Protein AF-A0AA87ZIL6-F1 (afdb_monomer)

Sequence (232 aa):
MHLTSKEPLLTQILLGRESNMEAIWKWLNDPSVSRIGVYGVKGVGKTAILTHIQNALAKNSSFENVYWVSVIEQSDVQKLQDAIARQVGLNLSDEEDKIIRASKLHNALTKRGNFVIILDGVGRLFIDEVGIPNERKGCKLVLSTLLLRQCQRMNCQEIHEIKPLSHKQALELFKQKLSNRNTLGLETERIAEQIVEECEGLPLWILNVADRLRGVDDINEWRNALTEVTRV

Solvent-accessible surface area (backbone atoms only — not comparable to full-atom values): 13190 Å² total; per-residue (Å²): 134,80,66,75,48,66,69,69,66,92,70,68,91,65,79,90,42,61,69,61,50,50,55,54,52,53,46,72,71,34,82,90,49,32,31,38,20,38,24,30,62,87,49,39,44,65,67,52,55,52,42,52,50,51,39,48,45,48,73,74,48,94,46,80,37,56,41,83,39,80,43,57,87,90,58,51,60,63,58,50,37,51,53,50,26,56,58,72,74,46,88,58,91,90,57,84,52,55,68,61,50,11,52,54,42,28,58,54,55,68,71,51,68,28,27,37,40,37,37,39,50,46,61,100,68,69,61,80,66,33,21,68,81,71,88,45,81,59,40,36,40,38,37,30,26,66,43,65,68,48,31,56,76,63,62,32,77,42,76,47,77,48,62,56,43,54,69,70,50,32,46,50,50,29,56,60,61,40,68,85,73,80,75,74,54,74,68,56,47,54,50,50,53,51,41,40,58,64,32,65,21,23,53,51,55,36,50,53,54,23,58,69,50,43,88,63,82,58,65,64,59,52,54,49,52,38,58,56,55,75,73,112

InterPro domains:
  IPR002182 NB-ARC [PF00931] (18-181)
  IPR027417 P-loop containing nucleoside triphosphate hydrolase [G3DSA:3.40.50.300] (2-164)
  IPR027417 P-loop containing nucleoside triphosphate hydrolase [SSF52540] (8-228)
  IPR042197 Apoptotic protease-activating factors, helical domain [G3DSA:1.10.8.430] (165-232)
  IPR050905 Plant disease resistance NBS-LRR [PTHR33463] (17-226)

Structure (mmCIF, N/CA/C/O backbone):
data_AF-A0AA87ZIL6-F1
#
_entry.id   AF-A0AA87ZIL6-F1
#
loop_
_atom_site.group_PDB
_atom_site.id
_atom_site.type_symbol
_atom_site.label_atom_id
_atom_site.label_alt_id
_atom_site.label_comp_id
_atom_site.label_asym_id
_atom_site.label_entity_id
_atom_site.label_seq_id
_atom_site.pdbx_PDB_ins_code
_atom_site.Cartn_x
_atom_site.Cartn_y
_atom_site.Cartn_z
_atom_site.occupancy
_atom_site.B_iso_or_equiv
_atom_site.auth_seq_id
_atom_site.auth_comp_id
_atom_site.auth_asym_id
_atom_site.auth_atom_id
_atom_site.pdb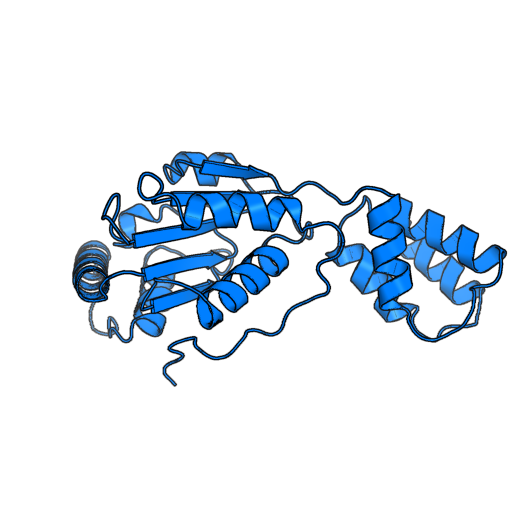x_PDB_model_num
ATOM 1 N N . MET A 1 1 ? -19.595 -14.913 1.334 1.00 29.02 1 MET A N 1
ATOM 2 C CA . MET A 1 1 ? -18.265 -15.554 1.393 1.00 29.02 1 MET A CA 1
ATOM 3 C C . MET A 1 1 ? -17.443 -14.758 2.396 1.00 29.02 1 MET A C 1
ATOM 5 O O . MET A 1 1 ? -17.136 -13.605 2.125 1.00 29.02 1 MET A O 1
ATOM 9 N N . HIS A 1 2 ? -17.255 -15.285 3.606 1.00 33.25 2 HIS A N 1
ATOM 10 C CA . HIS A 1 2 ? -16.541 -14.592 4.680 1.00 33.25 2 HIS A CA 1
ATOM 11 C C . HIS A 1 2 ? -15.039 -14.808 4.497 1.00 33.25 2 HIS A C 1
ATOM 13 O O . HIS A 1 2 ? -14.548 -15.907 4.728 1.00 33.25 2 HIS A O 1
ATOM 19 N N . LEU A 1 3 ? -14.316 -13.776 4.067 1.00 36.09 3 LEU A N 1
ATOM 20 C CA . LEU A 1 3 ? -12.856 -13.779 4.075 1.00 36.09 3 LEU A CA 1
ATOM 21 C C . LEU A 1 3 ? -12.383 -13.365 5.472 1.00 36.09 3 LEU A C 1
ATOM 23 O O . LEU A 1 3 ? -11.977 -12.233 5.698 1.00 36.09 3 LEU A O 1
ATOM 27 N N . THR A 1 4 ? -12.424 -14.279 6.439 1.00 44.19 4 THR A N 1
ATOM 28 C CA . THR A 1 4 ? -11.487 -14.180 7.566 1.00 44.19 4 THR A CA 1
ATOM 29 C C . THR A 1 4 ? -10.100 -14.473 6.992 1.00 44.19 4 THR A C 1
ATOM 31 O O . THR A 1 4 ? -9.811 -15.617 6.641 1.00 44.19 4 THR A O 1
ATOM 34 N N . SER A 1 5 ? -9.289 -13.430 6.781 1.00 51.41 5 SER A N 1
ATOM 35 C CA . SER A 1 5 ? -8.127 -13.441 5.879 1.00 51.41 5 SER A CA 1
ATOM 36 C C . SER A 1 5 ? -6.909 -14.195 6.434 1.00 51.41 5 SER A C 1
ATOM 38 O O . SER A 1 5 ? -5.885 -13.600 6.774 1.00 51.41 5 SER A O 1
ATOM 40 N N . LYS A 1 6 ? -7.000 -15.521 6.521 1.00 53.66 6 LYS A N 1
ATOM 41 C CA . LYS A 1 6 ? -5.804 -16.371 6.634 1.00 53.66 6 LYS A CA 1
ATOM 42 C C . LYS A 1 6 ? -5.209 -16.735 5.274 1.00 53.66 6 LYS A C 1
ATOM 44 O O . LYS A 1 6 ? -4.078 -17.207 5.220 1.00 53.66 6 LYS A O 1
ATOM 49 N N . GLU A 1 7 ? -5.941 -16.510 4.187 1.00 64.06 7 GLU A N 1
ATOM 50 C CA . GLU A 1 7 ? -5.412 -16.716 2.842 1.00 64.06 7 GLU A CA 1
ATOM 51 C C . GLU A 1 7 ? -4.535 -15.529 2.421 1.00 64.06 7 GLU A C 1
ATOM 53 O O . GLU A 1 7 ? -4.945 -14.375 2.585 1.00 64.06 7 GLU A O 1
ATOM 58 N N . PRO A 1 8 ? -3.321 -15.788 1.903 1.00 71.50 8 PRO A N 1
ATOM 59 C CA . PRO A 1 8 ? -2.429 -14.732 1.461 1.00 71.50 8 PRO A CA 1
ATOM 60 C C . PRO A 1 8 ? -3.009 -14.030 0.231 1.00 71.50 8 PRO A C 1
ATOM 62 O O . PRO A 1 8 ? -3.453 -14.665 -0.724 1.00 71.50 8 PRO A O 1
ATOM 65 N N . LEU A 1 9 ? -2.948 -12.704 0.234 1.00 80.38 9 LEU A N 1
ATOM 66 C CA . LEU A 1 9 ? -3.258 -11.886 -0.927 1.00 80.38 9 LEU A CA 1
ATOM 67 C C . LEU A 1 9 ? -2.176 -12.059 -2.000 1.00 80.38 9 LEU A C 1
ATOM 69 O O . LEU A 1 9 ? -0.994 -12.227 -1.683 1.00 80.38 9 LEU A O 1
ATOM 73 N N . LEU A 1 10 ? -2.570 -11.964 -3.272 1.00 80.69 10 LEU A N 1
ATOM 74 C CA . LEU A 1 10 ? -1.622 -11.908 -4.384 1.00 80.69 10 LEU A CA 1
ATOM 75 C C . LEU A 1 10 ? -0.737 -10.670 -4.241 1.00 80.69 10 LEU A C 1
ATOM 77 O O . LEU A 1 10 ? -1.234 -9.549 -4.139 1.00 80.69 10 LEU A O 1
ATOM 81 N N . THR A 1 11 ? 0.577 -10.870 -4.254 1.00 78.44 11 THR A N 1
ATOM 82 C CA . THR A 1 11 ? 1.553 -9.795 -4.091 1.00 78.44 11 THR A CA 1
ATOM 83 C C . THR A 1 11 ? 2.321 -9.514 -5.373 1.00 78.44 11 THR A C 1
ATOM 85 O O . THR A 1 11 ? 2.584 -10.395 -6.188 1.00 78.44 11 THR A O 1
ATOM 88 N N . GLN A 1 12 ? 2.707 -8.250 -5.536 1.00 77.69 12 GLN A N 1
ATOM 89 C CA . GLN A 1 12 ? 3.672 -7.826 -6.547 1.00 77.69 12 GLN A CA 1
ATOM 90 C C . GLN A 1 12 ? 5.106 -7.942 -6.007 1.00 77.69 12 GLN A C 1
ATOM 92 O O . GLN A 1 12 ? 5.317 -8.072 -4.797 1.00 77.69 12 GLN A O 1
ATOM 97 N N . ILE A 1 13 ? 6.088 -7.865 -6.910 1.00 79.75 13 ILE A N 1
ATOM 98 C CA . ILE A 1 13 ? 7.516 -7.776 -6.571 1.00 79.75 13 ILE A CA 1
ATOM 99 C C . ILE A 1 13 ? 7.741 -6.585 -5.628 1.00 79.75 13 ILE A C 1
ATOM 101 O O . ILE A 1 13 ? 7.208 -5.500 -5.860 1.00 79.75 13 ILE A O 1
ATOM 105 N N . LEU A 1 14 ? 8.533 -6.790 -4.572 1.00 81.38 14 LEU A N 1
ATOM 106 C CA . LEU A 1 14 ? 8.739 -5.814 -3.498 1.00 81.38 14 LEU A CA 1
ATOM 107 C C . LEU A 1 14 ? 10.199 -5.365 -3.356 1.00 81.38 14 LEU A C 1
ATOM 109 O O . LEU A 1 14 ? 10.718 -5.198 -2.258 1.00 81.38 14 LEU A O 1
ATOM 113 N N . LEU A 1 15 ? 10.877 -5.179 -4.481 1.00 86.31 15 LEU A N 1
ATOM 114 C CA . LEU A 1 15 ? 12.288 -4.828 -4.477 1.00 86.31 15 LEU A CA 1
ATOM 115 C C . LEU A 1 15 ? 12.520 -3.435 -3.875 1.00 86.31 15 LEU A C 1
ATOM 117 O O . LEU A 1 15 ? 11.875 -2.458 -4.272 1.00 86.31 15 LEU A O 1
ATOM 121 N N . GLY A 1 16 ? 13.453 -3.341 -2.925 1.00 86.81 16 GLY A N 1
ATOM 122 C CA . GLY A 1 16 ? 13.902 -2.070 -2.362 1.00 86.81 16 GLY A CA 1
ATOM 123 C C . GLY A 1 16 ? 12.897 -1.410 -1.418 1.00 86.81 16 GLY A C 1
ATOM 124 O O . GLY A 1 16 ? 12.960 -0.194 -1.208 1.00 86.81 16 GLY A O 1
ATOM 125 N N . ARG A 1 17 ? 11.934 -2.170 -0.877 1.00 93.06 17 ARG A N 1
ATOM 126 C CA . ARG A 1 17 ? 10.925 -1.663 0.072 1.00 93.06 17 ARG A CA 1
ATOM 127 C C . ARG A 1 17 ? 11.028 -2.266 1.471 1.00 93.06 17 ARG A C 1
ATOM 129 O O . ARG A 1 17 ? 10.167 -1.976 2.299 1.00 93.06 17 ARG A O 1
ATOM 136 N N . GLU A 1 18 ? 12.076 -3.027 1.751 1.00 91.75 18 GLU A N 1
ATOM 137 C CA . GLU A 1 18 ? 12.314 -3.733 3.011 1.00 91.75 18 GLU A CA 1
ATOM 138 C C . GLU A 1 18 ? 12.281 -2.766 4.201 1.00 91.75 18 GLU A C 1
ATOM 140 O O . GLU A 1 18 ? 11.513 -2.966 5.137 1.00 91.75 18 GLU A O 1
ATOM 145 N N . SER A 1 19 ? 12.975 -1.629 4.103 1.00 94.69 19 SER A N 1
ATOM 146 C CA . SER A 1 19 ? 12.981 -0.606 5.159 1.00 94.69 19 SER A CA 1
ATOM 147 C C . SER A 1 19 ? 11.601 0.010 5.429 1.00 94.69 19 SER A C 1
ATOM 149 O O . SER A 1 19 ? 11.283 0.360 6.564 1.00 94.69 19 SER A O 1
ATOM 151 N N . ASN A 1 20 ? 10.745 0.120 4.404 1.00 97.00 20 ASN A N 1
ATOM 152 C CA . ASN A 1 20 ? 9.371 0.604 4.576 1.00 97.00 20 ASN A CA 1
ATOM 153 C C . ASN A 1 20 ? 8.527 -0.422 5.334 1.00 97.00 20 ASN A C 1
ATOM 155 O O . ASN A 1 20 ? 7.740 -0.055 6.206 1.00 97.00 20 ASN A O 1
ATOM 159 N N . MET A 1 21 ? 8.695 -1.706 5.005 1.00 95.31 21 MET A N 1
ATOM 160 C CA . MET A 1 21 ? 8.045 -2.786 5.737 1.00 95.31 21 MET A CA 1
ATOM 161 C C . MET A 1 21 ? 8.501 -2.826 7.190 1.00 95.31 21 MET A C 1
ATOM 163 O O . MET A 1 21 ? 7.656 -2.895 8.074 1.00 95.31 21 MET A O 1
ATOM 167 N N . GLU A 1 22 ? 9.806 -2.745 7.441 1.00 95.38 22 GLU A N 1
ATOM 168 C CA . GLU A 1 22 ? 10.380 -2.752 8.788 1.00 95.38 22 GLU A CA 1
ATOM 169 C C . GLU A 1 22 ? 9.847 -1.601 9.646 1.00 95.38 22 GLU A C 1
ATOM 171 O O . GLU A 1 22 ? 9.454 -1.827 10.791 1.00 95.38 22 GLU A O 1
ATOM 176 N N . ALA A 1 23 ? 9.761 -0.387 9.090 1.00 97.06 23 ALA A N 1
ATOM 177 C CA . ALA A 1 23 ? 9.213 0.773 9.790 1.00 97.06 23 ALA A CA 1
ATOM 178 C C . ALA A 1 23 ? 7.756 0.542 10.225 1.00 97.06 23 ALA A C 1
ATOM 180 O O . ALA A 1 23 ? 7.423 0.687 11.402 1.00 97.06 23 ALA A O 1
ATOM 181 N N . ILE A 1 24 ? 6.896 0.104 9.300 1.00 97.56 24 ILE A N 1
ATOM 182 C CA . ILE A 1 24 ? 5.483 -0.156 9.608 1.00 97.56 24 ILE A CA 1
ATOM 183 C C . ILE A 1 24 ? 5.347 -1.346 10.570 1.00 97.56 24 ILE A C 1
ATOM 185 O O . ILE A 1 24 ? 4.539 -1.308 11.500 1.00 97.56 24 ILE A O 1
ATOM 189 N N . TRP A 1 25 ? 6.157 -2.392 10.390 1.00 95.81 25 TRP A N 1
ATOM 190 C CA . TRP A 1 25 ? 6.156 -3.578 11.244 1.00 95.81 25 TRP A CA 1
ATOM 191 C C . TRP A 1 25 ? 6.566 -3.257 12.681 1.00 95.81 25 TRP A C 1
ATOM 193 O O . TRP A 1 25 ? 5.963 -3.766 13.628 1.00 95.81 25 TRP A O 1
ATOM 203 N N . LYS A 1 26 ? 7.549 -2.371 12.866 1.00 96.06 26 LYS A N 1
ATOM 204 C CA . LYS A 1 26 ? 7.947 -1.876 14.186 1.00 96.06 26 LYS A CA 1
ATOM 205 C C . LYS A 1 26 ? 6.750 -1.269 14.921 1.00 96.06 26 LYS A C 1
ATOM 207 O O . LYS A 1 26 ? 6.467 -1.663 16.048 1.00 96.06 26 LYS A O 1
ATOM 212 N N . TRP A 1 27 ? 6.005 -0.376 14.275 1.00 96.12 27 TRP A N 1
ATOM 213 C CA . TRP A 1 27 ? 4.840 0.268 14.889 1.00 96.12 27 TRP A CA 1
ATOM 214 C C . TRP A 1 27 ? 3.647 -0.667 15.077 1.00 96.12 27 TRP A C 1
ATOM 216 O O . TRP A 1 27 ? 2.887 -0.517 16.032 1.00 96.12 27 TRP A O 1
ATOM 226 N N . LEU A 1 28 ? 3.475 -1.670 14.215 1.00 94.44 28 LEU A N 1
ATOM 227 C CA . LEU A 1 28 ? 2.477 -2.719 14.431 1.00 94.44 28 LEU A CA 1
ATOM 228 C C . LEU A 1 28 ? 2.735 -3.488 15.734 1.00 94.44 28 LEU A C 1
ATOM 230 O O . LEU A 1 28 ? 1.777 -3.848 16.413 1.00 94.44 28 LEU A O 1
ATOM 234 N N . ASN A 1 29 ? 3.997 -3.658 16.130 1.00 92.50 29 ASN A N 1
ATOM 235 C CA . ASN A 1 29 ? 4.375 -4.331 17.376 1.00 92.50 29 ASN A CA 1
ATOM 236 C C . ASN A 1 29 ? 4.479 -3.398 18.595 1.00 92.50 29 ASN A C 1
ATOM 238 O O . ASN A 1 29 ? 4.565 -3.881 19.722 1.00 92.50 29 ASN A O 1
ATOM 242 N N . ASP A 1 30 ? 4.437 -2.079 18.403 1.00 92.94 30 ASP A N 1
ATOM 243 C CA . ASP A 1 30 ? 4.495 -1.107 19.497 1.00 92.94 30 ASP A CA 1
ATOM 244 C C . ASP A 1 30 ? 3.113 -0.935 20.160 1.00 92.94 30 ASP A C 1
ATOM 246 O O . ASP A 1 30 ? 2.182 -0.466 19.505 1.00 92.94 30 ASP A O 1
ATOM 250 N N . PRO A 1 31 ? 2.917 -1.2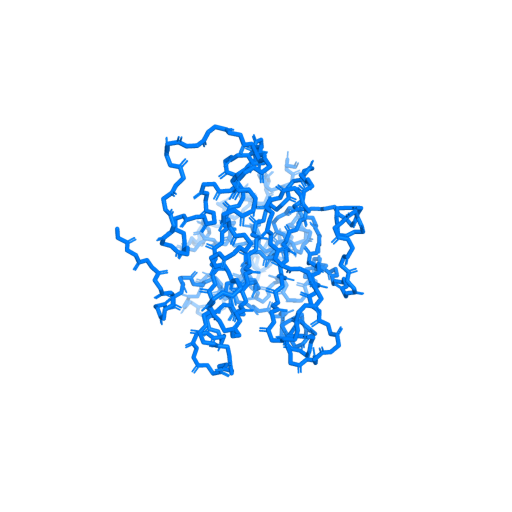77 21.445 1.00 90.81 31 PRO A N 1
ATOM 251 C CA . PRO A 1 31 ? 1.612 -1.173 22.099 1.00 90.81 31 PRO A CA 1
ATOM 252 C C . PRO A 1 31 ? 1.110 0.269 22.294 1.00 90.81 31 PRO A C 1
ATOM 254 O O . PRO A 1 31 ? -0.077 0.439 22.568 1.00 90.81 31 PRO A O 1
ATOM 257 N N . SER A 1 32 ? 1.974 1.283 22.173 1.00 92.19 32 SER A N 1
ATOM 258 C CA . SER A 1 32 ? 1.599 2.703 22.272 1.00 92.19 32 SER A CA 1
ATOM 259 C C . SER A 1 32 ? 1.021 3.265 20.968 1.00 92.19 32 SER A C 1
ATOM 261 O O . SER A 1 32 ? 0.295 4.262 20.982 1.00 92.19 32 SER A O 1
ATOM 263 N N . VAL A 1 33 ? 1.282 2.589 19.846 1.00 93.62 33 VAL A N 1
ATOM 264 C CA . VAL A 1 33 ? 0.772 2.972 18.530 1.00 93.62 33 VAL A CA 1
ATOM 265 C C . VAL A 1 33 ? -0.524 2.217 18.239 1.00 93.62 33 VAL A C 1
ATOM 267 O O . VAL A 1 33 ? -0.612 1.005 18.387 1.00 93.62 33 VAL A O 1
ATOM 270 N N . SER A 1 34 ? -1.542 2.915 17.773 1.00 93.56 34 SER A N 1
ATOM 271 C CA . SER A 1 3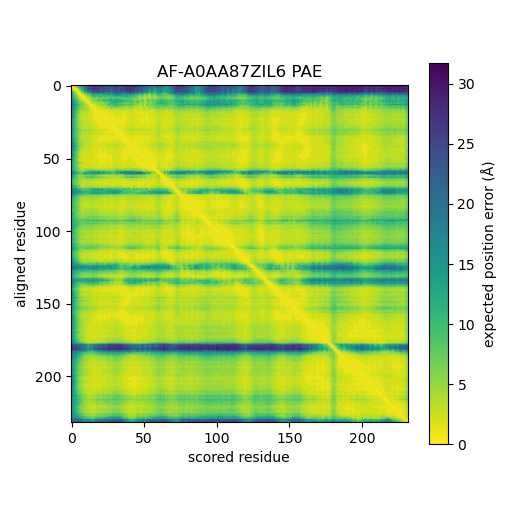4 ? -2.849 2.394 17.373 1.00 93.56 34 SER A CA 1
ATOM 272 C C . SER A 1 34 ? -3.210 2.803 15.947 1.00 93.56 34 SER A C 1
ATOM 274 O O . SER A 1 34 ? -3.902 2.050 15.266 1.00 93.56 34 SER A O 1
ATOM 276 N N . ARG A 1 35 ? -2.706 3.946 15.457 1.00 94.50 35 ARG A N 1
ATOM 277 C CA . ARG A 1 35 ? -2.995 4.462 14.113 1.00 94.50 35 ARG A CA 1
ATOM 278 C C . ARG A 1 35 ? -1.718 4.759 13.338 1.00 94.50 35 ARG A C 1
ATOM 280 O O . ARG A 1 35 ? -0.917 5.596 13.753 1.00 94.50 35 ARG A O 1
ATOM 287 N N . ILE A 1 36 ? -1.573 4.103 12.191 1.00 97.25 36 ILE A N 1
ATOM 288 C CA . ILE A 1 36 ? -0.430 4.226 11.286 1.00 97.25 36 ILE A CA 1
ATOM 289 C C . ILE A 1 36 ? -0.921 4.753 9.936 1.00 97.25 36 ILE A C 1
ATOM 291 O O . ILE A 1 36 ? -1.812 4.175 9.311 1.00 97.25 36 ILE A O 1
ATOM 295 N N . GLY A 1 37 ? -0.328 5.848 9.471 1.00 97.19 37 GLY A N 1
ATOM 296 C CA . GLY A 1 37 ? -0.576 6.424 8.154 1.00 97.19 37 GLY A CA 1
ATOM 297 C C . GLY A 1 37 ? 0.553 6.111 7.182 1.00 97.19 37 GLY A C 1
ATOM 298 O O . GLY A 1 37 ? 1.710 6.389 7.467 1.00 97.19 37 GLY A O 1
ATOM 299 N N . VAL A 1 38 ? 0.226 5.595 6.004 1.00 98.38 38 VAL A N 1
ATOM 300 C CA . VAL A 1 38 ? 1.172 5.385 4.905 1.00 98.38 38 VAL A CA 1
ATOM 301 C C . VAL A 1 38 ? 0.760 6.281 3.746 1.00 98.38 38 VAL A C 1
ATOM 303 O O . VAL A 1 38 ? -0.339 6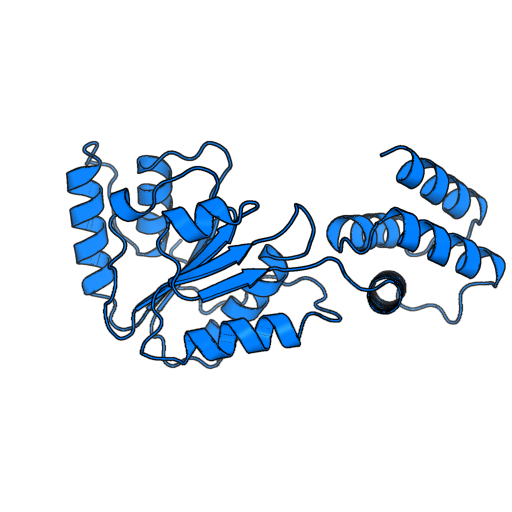.149 3.208 1.00 98.38 38 VAL A O 1
ATOM 306 N N . TYR A 1 39 ? 1.623 7.202 3.333 1.00 97.94 39 TYR A N 1
ATOM 307 C CA . TYR A 1 39 ? 1.290 8.145 2.265 1.00 97.94 39 TYR A CA 1
ATOM 308 C C . TYR A 1 39 ? 2.375 8.243 1.197 1.00 97.94 39 TYR A C 1
ATOM 310 O O . TYR A 1 39 ? 3.467 7.711 1.348 1.00 97.94 39 TYR A O 1
ATOM 318 N N . GLY A 1 40 ? 2.035 8.858 0.068 1.00 97.44 40 GLY A N 1
ATOM 319 C CA . GLY A 1 40 ? 2.936 9.048 -1.066 1.00 97.44 40 GLY A CA 1
ATOM 320 C C . GLY A 1 40 ? 2.161 9.149 -2.374 1.00 97.44 40 GLY A C 1
ATOM 321 O O . GLY A 1 40 ? 0.955 8.886 -2.414 1.00 97.44 40 GLY A O 1
ATOM 322 N N . VAL A 1 41 ? 2.844 9.481 -3.463 1.00 96.31 41 VAL A N 1
ATOM 323 C CA . VAL A 1 41 ? 2.213 9.694 -4.776 1.00 96.31 41 VAL A CA 1
ATOM 324 C C . VAL A 1 41 ? 1.551 8.426 -5.341 1.00 96.31 41 VAL A C 1
ATOM 326 O O . VAL A 1 41 ? 1.743 7.301 -4.855 1.00 96.31 41 VAL A O 1
ATOM 329 N N . LYS A 1 42 ? 0.693 8.593 -6.352 1.00 94.38 42 LYS A N 1
ATOM 330 C CA . LYS A 1 42 ? 0.036 7.468 -7.036 1.00 94.38 42 LYS A CA 1
ATOM 331 C C . LYS A 1 42 ? 1.099 6.572 -7.688 1.00 94.38 42 LYS A C 1
ATOM 333 O O . LYS A 1 42 ? 2.095 7.059 -8.198 1.00 94.38 42 LYS A O 1
ATOM 338 N N . GLY A 1 43 ? 0.906 5.254 -7.630 1.00 94.50 43 GLY A N 1
ATOM 339 C CA . GLY A 1 43 ? 1.821 4.290 -8.259 1.00 94.50 43 GLY A CA 1
ATOM 340 C C . GLY A 1 43 ? 3.124 4.001 -7.503 1.00 94.50 43 GLY A C 1
ATOM 341 O O . GLY A 1 43 ? 3.854 3.101 -7.902 1.00 94.50 43 GLY A O 1
ATOM 342 N N . VAL A 1 44 ? 3.392 4.675 -6.376 1.00 96.69 44 VAL A N 1
ATOM 343 C CA . VAL A 1 44 ? 4.650 4.518 -5.616 1.00 96.69 44 VAL A CA 1
ATOM 344 C C . VAL A 1 44 ? 4.793 3.170 -4.878 1.00 96.69 44 VAL A C 1
ATOM 346 O O . VAL A 1 44 ? 5.864 2.851 -4.375 1.00 96.69 44 VAL A O 1
ATOM 349 N N . GLY A 1 45 ? 3.730 2.359 -4.806 1.00 95.69 45 GLY A N 1
ATOM 350 C CA . GLY A 1 45 ? 3.778 1.007 -4.223 1.00 95.69 45 GLY A CA 1
ATOM 351 C C . GLY A 1 45 ? 3.182 0.841 -2.818 1.00 95.69 45 GLY A C 1
ATOM 352 O O . GLY A 1 45 ? 3.397 -0.193 -2.196 1.00 95.69 45 GLY A O 1
ATOM 353 N N . LYS A 1 46 ? 2.398 1.808 -2.313 1.00 96.69 46 LYS A N 1
ATOM 354 C CA . LYS A 1 46 ? 1.726 1.714 -0.995 1.00 96.69 46 LYS A CA 1
ATOM 355 C C . LYS A 1 46 ? 0.889 0.438 -0.831 1.00 96.69 46 LYS A C 1
ATOM 357 O O . LYS A 1 46 ? 1.113 -0.313 0.112 1.00 96.69 46 LYS A O 1
ATOM 362 N N . THR A 1 47 ? -0.026 0.174 -1.768 1.00 95.19 47 THR A N 1
ATOM 363 C CA . THR A 1 47 ? -0.879 -1.026 -1.760 1.00 95.19 47 THR A CA 1
ATOM 364 C C . THR A 1 47 ? -0.044 -2.303 -1.750 1.00 95.19 47 THR A C 1
ATOM 366 O O . THR A 1 47 ? -0.324 -3.202 -0.964 1.00 95.19 47 THR A O 1
ATOM 369 N N . ALA A 1 48 ? 1.026 -2.372 -2.553 1.00 95.38 48 ALA A N 1
ATOM 370 C CA . ALA A 1 48 ? 1.916 -3.532 -2.580 1.00 95.38 48 ALA A CA 1
ATOM 371 C C . ALA A 1 48 ? 2.578 -3.764 -1.212 1.00 95.38 48 ALA A C 1
ATOM 373 O O . ALA A 1 48 ? 2.494 -4.868 -0.681 1.00 95.38 48 ALA A O 1
ATOM 374 N N . ILE A 1 49 ? 3.150 -2.722 -0.597 1.00 96.75 49 ILE A N 1
ATOM 375 C CA . ILE A 1 49 ? 3.755 -2.806 0.744 1.00 96.75 49 ILE A CA 1
ATOM 376 C C . ILE A 1 49 ? 2.734 -3.301 1.773 1.00 96.75 49 ILE A C 1
ATOM 378 O O . ILE A 1 49 ? 3.011 -4.250 2.505 1.00 96.75 49 ILE A O 1
ATOM 382 N N . LEU A 1 50 ? 1.537 -2.708 1.810 1.00 96.38 50 LEU A N 1
ATOM 383 C CA . LEU A 1 50 ? 0.504 -3.120 2.762 1.00 96.38 50 LEU A CA 1
ATOM 384 C C . LEU A 1 50 ? 0.015 -4.550 2.515 1.00 96.38 50 LEU A C 1
ATOM 386 O O . LEU A 1 50 ? -0.271 -5.260 3.474 1.00 96.38 50 LEU A O 1
ATOM 390 N N . THR A 1 51 ? -0.031 -5.001 1.261 1.00 94.75 51 THR A N 1
ATOM 391 C CA . THR A 1 51 ? -0.386 -6.387 0.915 1.00 94.75 51 THR A CA 1
ATOM 392 C C . THR A 1 51 ? 0.641 -7.372 1.485 1.00 94.75 51 THR A C 1
ATOM 394 O O . THR A 1 51 ? 0.278 -8.402 2.050 1.00 94.75 51 THR A O 1
ATOM 397 N N . HIS A 1 52 ? 1.936 -7.049 1.402 1.00 94.50 52 HIS A N 1
ATOM 398 C CA . HIS A 1 52 ? 2.988 -7.868 2.019 1.00 94.50 52 HIS A CA 1
ATOM 399 C C . HIS A 1 52 ? 2.905 -7.867 3.546 1.00 94.50 52 HIS A C 1
ATOM 401 O O . HIS A 1 52 ? 3.065 -8.917 4.167 1.00 94.50 52 HIS A O 1
ATOM 407 N N . ILE A 1 53 ? 2.579 -6.725 4.153 1.00 94.56 53 ILE A N 1
ATOM 408 C CA . ILE A 1 53 ? 2.340 -6.625 5.598 1.00 94.56 53 ILE A CA 1
ATOM 409 C C . ILE A 1 53 ? 1.135 -7.470 6.018 1.00 94.56 53 ILE A C 1
ATOM 411 O O . ILE A 1 53 ? 1.253 -8.238 6.966 1.00 94.56 53 ILE A O 1
ATOM 415 N N . GLN A 1 54 ? 0.012 -7.400 5.298 1.00 92.94 54 GLN A N 1
ATOM 416 C CA . GLN A 1 54 ? -1.162 -8.249 5.525 1.00 92.94 54 GLN A CA 1
ATOM 417 C C . GLN A 1 54 ? -0.776 -9.732 5.512 1.00 92.94 54 GLN A C 1
ATOM 419 O O . GLN A 1 54 ? -1.129 -10.479 6.422 1.00 92.94 54 GLN A O 1
ATOM 424 N N . ASN A 1 55 ? -0.011 -10.155 4.503 1.00 91.62 55 ASN A N 1
ATOM 425 C CA . ASN A 1 55 ? 0.432 -11.540 4.365 1.00 91.62 55 ASN A CA 1
ATOM 426 C C . ASN A 1 55 ? 1.371 -11.970 5.497 1.00 91.62 55 ASN A C 1
ATOM 428 O O . ASN A 1 55 ? 1.298 -13.109 5.956 1.00 91.62 55 ASN A O 1
ATOM 432 N N . ALA A 1 56 ? 2.244 -11.075 5.960 1.00 91.00 56 ALA A N 1
ATOM 433 C CA . ALA A 1 56 ? 3.090 -11.326 7.119 1.00 91.00 56 ALA A CA 1
ATOM 434 C C . ALA A 1 56 ? 2.261 -11.415 8.414 1.00 91.00 56 ALA A C 1
ATOM 436 O O . ALA A 1 56 ? 2.484 -12.323 9.217 1.00 91.00 56 ALA A O 1
ATOM 437 N N . LEU A 1 57 ? 1.260 -10.543 8.586 1.00 91.12 57 LEU A N 1
ATOM 438 C CA . LEU A 1 57 ? 0.339 -10.565 9.724 1.00 91.12 57 LEU A CA 1
ATOM 439 C C . LEU A 1 57 ? -0.485 -11.859 9.766 1.00 91.12 57 LEU A C 1
ATOM 441 O O . LEU A 1 57 ? -0.626 -12.461 10.829 1.00 91.12 57 LEU A O 1
ATOM 445 N N . ALA A 1 58 ? -0.973 -12.320 8.613 1.00 85.31 58 ALA A N 1
ATOM 446 C CA . ALA A 1 58 ? -1.740 -13.559 8.492 1.00 85.31 58 ALA A CA 1
ATOM 447 C C . ALA A 1 58 ? -0.921 -14.812 8.855 1.00 85.31 58 ALA A C 1
ATOM 449 O O . ALA A 1 58 ? -1.493 -15.811 9.288 1.00 85.31 58 ALA A O 1
ATOM 450 N N . LYS A 1 59 ? 0.410 -14.764 8.689 1.00 82.88 59 LYS A N 1
ATOM 451 C CA . LYS A 1 59 ? 1.317 -15.880 9.000 1.00 82.88 59 LYS A CA 1
ATOM 452 C C . LYS A 1 59 ? 1.821 -15.867 10.443 1.00 82.88 59 LYS A C 1
ATOM 454 O O . LYS A 1 59 ? 1.846 -16.917 11.070 1.00 82.88 59 LYS A O 1
ATOM 459 N N . ASN A 1 60 ? 2.256 -14.709 10.942 1.00 69.69 60 ASN A N 1
ATOM 460 C CA . ASN A 1 60 ? 3.149 -14.624 12.104 1.00 69.69 60 ASN A CA 1
ATOM 461 C C . ASN A 1 60 ? 2.788 -13.488 13.074 1.00 69.69 60 ASN A C 1
ATOM 463 O O . ASN A 1 60 ? 3.686 -12.852 13.627 1.00 69.69 60 ASN A O 1
ATOM 467 N N . SER A 1 61 ? 1.503 -13.181 13.272 1.00 74.44 61 SER A N 1
ATOM 468 C CA . SER A 1 61 ? 1.118 -12.125 14.215 1.00 74.44 61 SER A CA 1
ATOM 469 C C . SER A 1 61 ? 0.419 -12.629 15.470 1.00 74.44 61 SER A C 1
ATOM 471 O O . SER A 1 61 ? -0.200 -13.689 15.495 1.00 74.44 61 SER A O 1
ATOM 473 N N . SER A 1 62 ? 0.517 -11.814 16.520 1.00 78.81 62 SER A N 1
ATOM 474 C CA . SER A 1 62 ? -0.264 -11.931 17.753 1.00 78.81 62 SER A CA 1
ATOM 475 C C . SER A 1 62 ? -1.697 -11.402 17.604 1.00 78.81 62 SER A C 1
ATOM 477 O O . SER A 1 6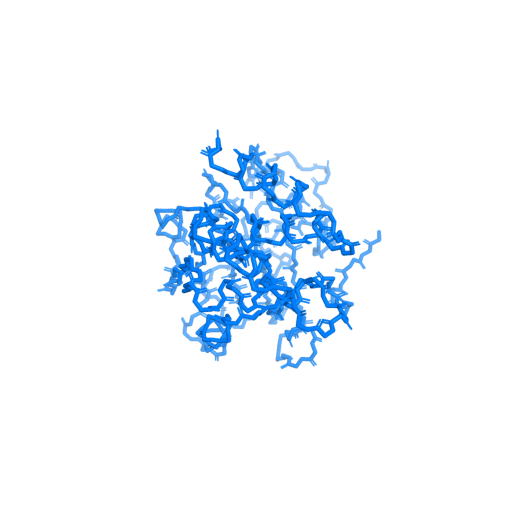2 ? -2.459 -11.424 18.572 1.00 78.81 62 SER A O 1
ATOM 479 N N . PHE A 1 63 ? -2.069 -10.902 16.420 1.00 84.62 63 PHE A N 1
ATOM 480 C CA . PHE A 1 63 ? -3.420 -10.437 16.140 1.00 84.62 63 PHE A CA 1
ATOM 481 C C . PHE A 1 63 ? -4.296 -11.622 15.744 1.00 84.62 63 PHE A C 1
ATOM 483 O O . PHE A 1 63 ? -3.960 -12.401 14.856 1.00 84.62 63 PHE A O 1
ATOM 490 N N . GLU A 1 64 ? -5.451 -11.740 16.393 1.00 84.94 64 GLU A N 1
ATOM 491 C CA . GLU A 1 64 ? -6.414 -12.808 16.114 1.00 84.94 64 GLU A CA 1
ATOM 492 C C . GLU A 1 64 ? -7.115 -12.581 14.775 1.00 84.94 64 GLU A C 1
ATOM 494 O O . GLU A 1 64 ? -7.491 -13.531 14.087 1.00 84.94 64 GLU A O 1
ATOM 499 N N . ASN A 1 65 ? -7.294 -11.308 14.412 1.00 88.19 65 ASN A N 1
ATOM 500 C CA . ASN A 1 65 ? -8.043 -10.896 13.239 1.00 88.19 65 ASN A CA 1
ATOM 501 C C . ASN A 1 65 ? -7.292 -9.820 12.454 1.00 88.19 65 ASN A C 1
ATOM 503 O O . ASN A 1 65 ? -6.798 -8.841 13.013 1.00 88.19 65 ASN A O 1
ATOM 507 N N . VAL A 1 66 ? -7.269 -9.970 11.135 1.00 91.19 66 VAL A N 1
ATOM 508 C CA . VAL A 1 66 ? -6.709 -8.985 10.213 1.00 91.19 66 VAL A CA 1
ATOM 509 C C . VAL A 1 66 ? -7.770 -8.718 9.150 1.00 91.19 66 VAL A C 1
ATOM 511 O O . VAL A 1 66 ? -8.302 -9.657 8.567 1.00 91.19 66 VAL A O 1
ATOM 514 N N . TYR A 1 67 ? -8.119 -7.457 8.922 1.00 91.94 67 TYR A N 1
ATOM 515 C CA . TYR A 1 67 ? -9.173 -7.062 7.990 1.00 91.94 67 TYR A CA 1
ATOM 516 C C . TYR A 1 67 ? -8.599 -6.140 6.924 1.00 91.94 67 TYR A C 1
ATOM 518 O O . TYR A 1 67 ? -8.026 -5.105 7.252 1.00 91.94 67 TYR A O 1
ATOM 526 N N . TRP A 1 68 ? -8.789 -6.489 5.654 1.00 93.81 68 TRP A N 1
ATOM 527 C CA . TRP A 1 68 ? -8.415 -5.640 4.527 1.00 93.81 68 TRP A CA 1
ATOM 528 C C . TRP A 1 68 ? -9.654 -4.995 3.912 1.00 93.81 68 TRP A C 1
ATOM 530 O O . TRP A 1 68 ? -10.612 -5.682 3.554 1.00 93.81 68 TRP A O 1
ATOM 540 N N . VAL A 1 69 ? -9.626 -3.675 3.746 1.00 93.25 69 VAL A N 1
ATOM 541 C CA . VAL A 1 69 ? -10.713 -2.901 3.145 1.00 93.25 69 VAL A CA 1
ATOM 542 C C . VAL A 1 69 ? -10.126 -1.960 2.100 1.00 93.25 69 VAL A C 1
ATOM 544 O O . VAL A 1 69 ? -9.417 -1.010 2.428 1.00 93.25 69 VAL A O 1
ATOM 547 N N . SER A 1 70 ? -10.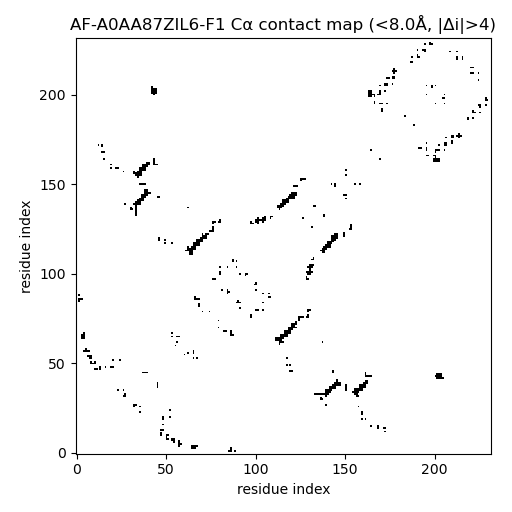458 -2.196 0.833 1.00 91.69 70 SER A N 1
ATOM 548 C CA . SER A 1 70 ? -10.157 -1.253 -0.243 1.00 91.69 70 SER A CA 1
ATOM 549 C C . SER A 1 70 ? -11.197 -0.134 -0.258 1.00 91.69 70 SER A C 1
ATOM 551 O O . SER A 1 70 ? -12.395 -0.387 -0.398 1.00 91.69 70 SER A O 1
ATOM 553 N N . VAL A 1 71 ? -10.738 1.105 -0.114 1.00 86.62 71 VAL A N 1
ATOM 554 C CA . VAL A 1 71 ? -11.567 2.308 -0.150 1.00 86.62 71 VAL A CA 1
ATOM 555 C C . VAL A 1 71 ? -11.627 2.806 -1.587 1.00 86.62 71 VAL A C 1
ATOM 557 O O . VAL A 1 71 ? -10.626 3.216 -2.170 1.00 86.62 71 VAL A O 1
ATOM 560 N N . ILE A 1 72 ? -12.819 2.750 -2.172 1.00 79.38 72 ILE A N 1
ATOM 561 C CA . ILE A 1 72 ? -13.045 3.197 -3.547 1.00 79.38 72 ILE A CA 1
ATOM 562 C C . ILE A 1 72 ? -13.093 4.728 -3.558 1.00 79.38 72 ILE A C 1
ATOM 564 O O . ILE A 1 72 ? -13.618 5.349 -2.627 1.00 79.38 72 ILE A O 1
ATOM 568 N N . GLU A 1 73 ? -12.567 5.344 -4.614 1.00 69.19 73 GLU A N 1
ATOM 569 C CA . GLU A 1 73 ? -12.696 6.784 -4.838 1.00 69.19 73 GLU A CA 1
ATOM 570 C C . GLU A 1 73 ? -14.181 7.199 -4.776 1.00 69.19 73 GLU A C 1
ATOM 572 O O . GLU A 1 73 ? -15.052 6.476 -5.253 1.00 69.19 73 GLU A O 1
ATOM 577 N N . GLN A 1 74 ? -14.486 8.333 -4.133 1.00 69.69 74 GLN A N 1
ATOM 578 C CA . GLN A 1 74 ? -15.862 8.799 -3.858 1.00 69.69 74 GLN A CA 1
ATOM 579 C C . GLN A 1 74 ? -16.691 7.928 -2.890 1.00 69.69 74 GLN A C 1
ATOM 581 O O . GLN A 1 74 ? -17.913 8.083 -2.809 1.00 69.69 74 GLN A O 1
ATOM 586 N N . SER A 1 75 ? -16.065 7.023 -2.131 1.00 77.06 75 SER A N 1
ATOM 587 C CA . SER A 1 75 ? -16.753 6.390 -1.000 1.00 77.06 75 SER A CA 1
ATOM 588 C C . SER A 1 75 ? -17.194 7.460 -0.004 1.00 77.06 75 SER A C 1
ATOM 590 O O . SER A 1 75 ? -16.439 8.382 0.286 1.00 77.06 75 SER A O 1
ATOM 592 N N . ASP A 1 76 ? -18.409 7.334 0.515 1.00 86.81 76 ASP A N 1
ATOM 593 C CA . ASP A 1 76 ? -18.863 8.072 1.689 1.00 86.81 76 ASP A CA 1
ATOM 594 C C . ASP A 1 76 ? -18.703 7.196 2.942 1.00 86.81 76 ASP A C 1
ATOM 596 O O . ASP A 1 76 ? -18.269 6.040 2.881 1.00 86.81 76 ASP A O 1
ATOM 600 N N . VAL A 1 77 ? -19.051 7.760 4.098 1.00 89.38 77 VAL A N 1
ATOM 601 C CA . VAL A 1 77 ? -18.985 7.055 5.383 1.00 89.38 77 VAL A CA 1
ATOM 602 C C . VAL A 1 77 ? -19.846 5.785 5.386 1.00 89.38 77 VAL A C 1
ATOM 604 O O . VAL A 1 77 ? -19.378 4.767 5.883 1.00 89.38 77 VAL A O 1
ATOM 607 N N . GLN A 1 78 ? -21.050 5.783 4.796 1.00 91.06 78 GLN A N 1
ATOM 608 C CA . GLN A 1 78 ? -21.923 4.596 4.795 1.00 91.06 78 GLN A CA 1
ATOM 609 C C . GLN A 1 78 ? -21.324 3.460 3.975 1.00 91.06 78 GLN A C 1
ATOM 611 O O . GLN A 1 78 ? -21.278 2.329 4.457 1.00 91.06 78 GLN A O 1
ATOM 616 N N . LYS A 1 79 ? -20.802 3.762 2.782 1.00 90.81 79 LYS A N 1
ATOM 617 C CA . LYS A 1 79 ? -20.134 2.774 1.924 1.00 90.81 79 LYS A CA 1
ATOM 618 C C . LYS A 1 79 ? -18.919 2.161 2.611 1.00 90.81 79 LYS A C 1
ATOM 620 O O . LYS A 1 79 ? -18.688 0.959 2.495 1.00 90.81 79 LYS A O 1
ATOM 625 N N . LEU A 1 80 ? -18.154 2.968 3.346 1.00 91.81 80 LEU A N 1
ATOM 626 C CA . LEU A 1 80 ? -17.026 2.467 4.128 1.00 91.81 80 LEU A CA 1
ATOM 627 C C . LEU A 1 80 ? -17.493 1.612 5.317 1.00 91.81 80 LEU A C 1
ATOM 629 O O . LEU A 1 80 ? -16.927 0.547 5.558 1.00 91.81 80 LEU A O 1
ATOM 633 N N . GLN A 1 81 ? -18.555 2.025 6.014 1.00 94.25 81 GLN A N 1
ATOM 634 C CA . GLN A 1 81 ? -19.187 1.220 7.061 1.00 94.25 81 GLN A CA 1
ATOM 635 C C . GLN A 1 81 ? -19.664 -0.133 6.514 1.00 94.25 81 GLN A C 1
ATOM 637 O O . GLN A 1 81 ? -19.384 -1.154 7.131 1.00 94.25 81 GLN A O 1
ATOM 642 N N . ASP A 1 82 ? -20.302 -0.168 5.339 1.00 93.38 82 ASP A N 1
ATOM 643 C CA . ASP A 1 82 ? -20.711 -1.412 4.673 1.00 93.38 82 ASP A CA 1
ATOM 644 C C . ASP A 1 82 ? -19.513 -2.295 4.328 1.00 93.38 82 ASP A C 1
ATOM 646 O O . ASP A 1 82 ? -19.537 -3.506 4.553 1.00 93.38 82 ASP A O 1
ATOM 650 N N . ALA A 1 83 ? -18.453 -1.699 3.780 1.00 92.50 83 ALA A N 1
ATOM 651 C CA . ALA A 1 83 ? -17.250 -2.430 3.409 1.00 92.50 83 ALA A CA 1
ATOM 652 C C . ALA A 1 83 ? -16.596 -3.085 4.635 1.00 92.50 83 ALA A C 1
ATOM 654 O O . ALA A 1 83 ? -16.253 -4.265 4.582 1.00 92.50 83 ALA A O 1
ATOM 655 N N . ILE A 1 84 ? -16.495 -2.364 5.756 1.00 93.19 84 ILE A N 1
ATOM 656 C CA . ILE A 1 84 ? -15.975 -2.911 7.016 1.00 93.19 84 ILE A CA 1
ATOM 657 C C . ILE A 1 84 ? -16.935 -3.956 7.586 1.00 93.19 84 ILE A C 1
ATOM 659 O O . ILE A 1 84 ? -16.487 -5.038 7.961 1.00 93.19 84 ILE A O 1
ATOM 663 N N . ALA A 1 85 ? -18.241 -3.676 7.615 1.00 94.62 85 ALA A N 1
ATOM 664 C CA . ALA A 1 85 ? -19.265 -4.581 8.132 1.00 94.62 85 ALA A CA 1
ATOM 665 C C . ALA A 1 85 ? -19.199 -5.952 7.448 1.00 94.62 85 ALA A C 1
ATOM 667 O O . ALA A 1 85 ? -19.187 -6.981 8.125 1.00 94.62 85 ALA A O 1
ATOM 668 N N . ARG A 1 86 ? -19.027 -5.974 6.119 1.00 93.25 86 ARG A N 1
ATOM 669 C CA . ARG A 1 86 ? -18.818 -7.209 5.345 1.00 93.25 86 ARG A CA 1
ATOM 670 C C . ARG A 1 86 ? -17.583 -7.989 5.800 1.00 93.25 86 ARG A C 1
ATOM 672 O O . ARG A 1 86 ? -17.674 -9.208 5.935 1.00 93.25 86 ARG A O 1
ATOM 679 N N . GLN A 1 87 ? -16.463 -7.311 6.063 1.00 90.94 87 GLN A N 1
ATOM 680 C CA . GLN A 1 87 ? -15.229 -7.962 6.529 1.00 90.94 87 GLN A CA 1
ATOM 681 C C . GLN A 1 87 ? -15.371 -8.536 7.941 1.00 90.94 87 GLN A C 1
ATOM 683 O O . GLN A 1 87 ? -14.874 -9.623 8.224 1.00 90.94 87 GLN A O 1
ATOM 688 N N . VAL A 1 88 ? -16.097 -7.845 8.822 1.00 90.56 88 VAL A N 1
ATOM 689 C CA . VAL A 1 88 ? -16.292 -8.281 10.214 1.00 90.56 88 VAL A CA 1
ATOM 690 C C . VAL A 1 88 ? -17.536 -9.151 10.410 1.00 90.56 88 VAL A C 1
ATOM 692 O O . VAL A 1 88 ? -17.850 -9.502 11.547 1.00 90.56 88 VAL A O 1
ATOM 695 N N . GLY A 1 89 ? -18.257 -9.503 9.340 1.00 91.88 89 GLY A N 1
ATOM 696 C CA . GLY A 1 89 ? -19.463 -10.337 9.395 1.00 91.88 89 GLY A CA 1
ATOM 697 C C . GLY A 1 89 ? -20.650 -9.688 10.117 1.00 91.88 89 GLY A C 1
ATOM 698 O O . GLY A 1 89 ? -21.429 -10.391 10.755 1.00 91.88 89 GLY A O 1
ATOM 699 N N . LEU A 1 90 ? -20.770 -8.361 10.053 1.00 94.81 90 LEU A N 1
ATOM 700 C CA . LEU A 1 90 ? -21.888 -7.591 10.595 1.00 94.81 90 LEU A CA 1
ATOM 701 C C . LEU A 1 90 ? -22.874 -7.248 9.471 1.00 94.81 90 LEU A C 1
ATOM 703 O O . LEU A 1 90 ? -22.459 -6.804 8.402 1.00 94.81 90 LEU A O 1
ATOM 707 N N . ASN A 1 91 ? -24.175 -7.415 9.720 1.00 93.94 91 ASN A N 1
ATOM 708 C CA . ASN A 1 91 ? -25.203 -6.893 8.825 1.00 93.94 91 ASN A CA 1
ATOM 709 C C . ASN A 1 91 ? -25.610 -5.477 9.258 1.00 93.94 91 ASN A C 1
ATOM 711 O O . ASN A 1 91 ? -25.894 -5.256 10.433 1.00 93.94 91 ASN A O 1
ATOM 715 N N . LEU A 1 92 ? -25.627 -4.542 8.308 1.00 94.88 92 LEU A N 1
ATOM 716 C CA . LEU A 1 92 ? -26.109 -3.169 8.489 1.00 94.88 92 LEU A CA 1
ATOM 717 C C . LEU A 1 92 ? -27.200 -2.801 7.465 1.00 94.88 92 LEU A C 1
ATOM 719 O O . LEU A 1 92 ? -27.510 -1.625 7.307 1.00 94.88 92 LEU A O 1
ATOM 723 N N . SER A 1 93 ? -27.739 -3.767 6.713 1.00 91.38 93 SER A N 1
ATOM 724 C CA . SER A 1 93 ? -28.659 -3.503 5.595 1.00 91.38 93 SER A CA 1
ATOM 725 C C . SER A 1 93 ? -29.990 -2.870 6.007 1.00 91.38 93 SER A C 1
ATOM 727 O O . SER A 1 93 ? -30.676 -2.306 5.167 1.00 91.38 93 SER A O 1
ATOM 729 N N . ASP A 1 94 ? -30.377 -3.027 7.269 1.00 92.62 94 ASP A N 1
ATOM 730 C CA . ASP A 1 94 ? -31.616 -2.532 7.873 1.00 92.62 94 ASP A CA 1
ATOM 731 C C . ASP A 1 94 ? -31.440 -1.186 8.594 1.00 92.62 94 ASP A C 1
ATOM 733 O O . ASP A 1 94 ? -32.384 -0.680 9.191 1.00 92.62 94 ASP A O 1
ATOM 737 N N . GLU A 1 95 ? -30.234 -0.614 8.563 1.00 95.62 95 GLU A N 1
ATOM 738 C CA . GLU A 1 95 ? -29.903 0.616 9.269 1.00 95.62 95 GLU A CA 1
ATOM 739 C C . GLU A 1 95 ? -29.350 1.666 8.312 1.00 95.62 95 GLU A C 1
ATOM 741 O O . GLU A 1 95 ? -28.261 1.501 7.756 1.00 95.62 95 GLU A O 1
ATOM 746 N N . GLU A 1 96 ? -30.054 2.784 8.184 1.00 93.12 96 GLU A N 1
ATOM 747 C CA . GLU A 1 96 ? -29.624 3.908 7.351 1.00 93.12 96 GLU A CA 1
ATOM 748 C C . GLU A 1 96 ? -28.857 4.968 8.158 1.00 93.12 96 GLU A C 1
ATOM 750 O O . GLU A 1 96 ? -28.008 5.673 7.602 1.00 93.12 96 GLU A O 1
ATOM 755 N N . ASP A 1 97 ? -29.075 5.068 9.474 1.00 94.94 97 ASP A N 1
ATOM 756 C CA . ASP A 1 97 ? -28.457 6.111 10.289 1.00 94.94 97 ASP A CA 1
ATOM 757 C C . ASP A 1 97 ? -26.954 5.858 10.504 1.00 94.94 97 ASP A C 1
ATOM 759 O O . ASP A 1 97 ? -26.526 4.866 11.100 1.00 94.94 97 ASP A O 1
ATOM 763 N N . LYS A 1 98 ? -26.117 6.792 10.038 1.00 93.31 98 LYS A N 1
ATOM 764 C CA . LYS A 1 98 ? -24.647 6.694 10.103 1.00 93.31 98 LYS A CA 1
ATOM 765 C C . LYS A 1 98 ? -24.115 6.541 11.524 1.00 93.31 98 LYS A C 1
ATOM 767 O O . LYS A 1 98 ? -23.137 5.820 11.720 1.00 93.31 98 LYS A O 1
ATOM 772 N N . ILE A 1 99 ? -24.729 7.208 12.494 1.00 94.00 99 ILE A N 1
ATOM 773 C CA . ILE A 1 99 ? -24.289 7.214 13.890 1.00 94.00 99 ILE A CA 1
ATOM 774 C C . ILE A 1 99 ? -24.627 5.865 14.526 1.00 94.00 99 ILE A C 1
ATOM 776 O O . ILE A 1 99 ? -23.775 5.253 15.177 1.00 94.00 99 ILE A O 1
ATOM 780 N N . ILE A 1 100 ? -25.832 5.345 14.277 1.00 95.94 100 ILE A N 1
ATOM 781 C CA . ILE A 1 100 ? -26.236 4.021 14.763 1.00 95.94 100 ILE A CA 1
ATOM 782 C C . ILE A 1 100 ? -25.363 2.931 14.126 1.00 95.94 100 ILE A C 1
ATOM 784 O O . ILE A 1 100 ? -24.872 2.046 14.833 1.00 95.94 100 ILE A O 1
ATOM 788 N N . ARG A 1 101 ? -25.080 3.019 12.821 1.00 96.69 101 ARG A N 1
ATOM 789 C CA . ARG A 1 101 ? -24.158 2.109 12.113 1.00 96.69 101 ARG A CA 1
ATOM 790 C C . ARG 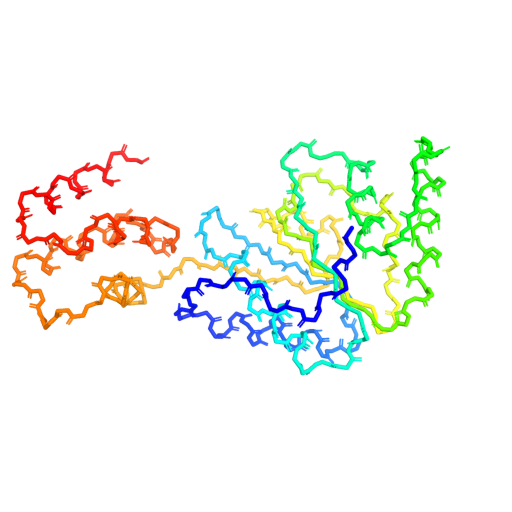A 1 101 ? -22.753 2.135 12.704 1.00 96.69 101 ARG A C 1
ATOM 792 O O . ARG A 1 101 ? -22.179 1.071 12.935 1.00 96.69 101 ARG A O 1
ATOM 799 N N . ALA A 1 102 ? -22.221 3.322 12.995 1.00 95.31 102 ALA A N 1
ATOM 800 C CA . ALA A 1 102 ? -20.919 3.482 13.637 1.00 95.31 102 ALA A CA 1
ATOM 801 C C . ALA A 1 102 ? -20.893 2.815 15.020 1.00 95.31 102 ALA A C 1
ATOM 803 O O . ALA A 1 102 ? -19.958 2.082 15.336 1.00 95.31 102 ALA A O 1
ATOM 804 N N . SER A 1 103 ? -21.949 2.994 15.820 1.00 95.44 103 SER A N 1
ATOM 805 C CA . SER A 1 103 ? -22.088 2.340 17.127 1.00 95.44 103 SER A CA 1
ATOM 806 C C . SER A 1 103 ? -22.159 0.810 17.003 1.00 95.44 103 SER A C 1
ATOM 808 O O . SER A 1 103 ? -21.457 0.086 17.715 1.00 95.44 103 SER A O 1
ATOM 810 N N . LYS A 1 104 ? -22.939 0.292 16.042 1.00 96.31 104 LYS A N 1
ATOM 811 C CA . LYS A 1 104 ? -23.020 -1.147 15.731 1.00 96.31 104 LYS A CA 1
ATOM 812 C C . LYS A 1 104 ? -21.644 -1.710 15.334 1.00 96.31 104 LYS A C 1
ATOM 814 O O . LYS A 1 104 ? -21.238 -2.745 15.869 1.00 96.31 104 LYS A O 1
ATOM 819 N N . LEU A 1 105 ? -20.898 -1.015 14.471 1.00 95.56 105 LEU A N 1
ATOM 820 C CA . LEU A 1 105 ? -19.534 -1.389 14.072 1.00 95.56 105 LEU A CA 1
ATOM 821 C C . LEU A 1 105 ? -18.551 -1.365 15.239 1.00 95.56 105 LEU A C 1
ATOM 823 O O . LEU A 1 105 ? -17.822 -2.337 15.439 1.00 95.56 105 LEU A O 1
ATOM 827 N N . HIS A 1 106 ? -18.568 -0.301 16.037 1.00 94.31 106 HIS A N 1
ATOM 828 C CA . HIS A 1 106 ? -17.699 -0.154 17.198 1.00 94.31 106 HIS A CA 1
ATOM 829 C C . HIS A 1 106 ? -17.892 -1.307 18.187 1.00 94.31 106 HIS A C 1
ATOM 831 O O . HIS A 1 106 ? -16.922 -1.926 18.637 1.00 94.31 106 HIS A O 1
ATOM 837 N N . ASN A 1 107 ? -19.149 -1.648 18.476 1.00 93.56 107 ASN A N 1
ATOM 838 C CA . ASN A 1 107 ? -19.505 -2.759 19.352 1.00 93.56 107 ASN A CA 1
ATOM 839 C C . ASN A 1 107 ? -19.082 -4.112 18.772 1.00 93.56 107 ASN A C 1
ATOM 841 O O . ASN A 1 107 ? -18.590 -4.967 19.510 1.00 93.56 107 ASN A O 1
ATOM 845 N N . ALA A 1 108 ? -19.252 -4.320 17.464 1.00 93.94 108 ALA A N 1
ATOM 846 C CA . ALA A 1 108 ? -18.824 -5.546 16.798 1.00 93.94 108 ALA A CA 1
ATOM 847 C C . ALA A 1 108 ? -17.297 -5.712 16.852 1.00 93.94 108 ALA A C 1
ATOM 849 O O . ALA A 1 108 ? -16.817 -6.763 17.268 1.00 93.94 108 ALA A O 1
ATOM 850 N N . LEU A 1 109 ? -16.537 -4.668 16.511 1.00 92.69 109 LEU A N 1
ATOM 851 C CA . LEU A 1 109 ? -15.070 -4.663 16.528 1.00 92.69 109 LEU A CA 1
ATOM 852 C C . LEU A 1 109 ? -14.500 -4.854 17.937 1.00 92.69 109 LEU A C 1
ATOM 854 O O . LEU A 1 109 ? -13.576 -5.634 18.137 1.00 92.69 109 LEU A O 1
ATOM 858 N N . THR A 1 110 ? -15.108 -4.221 18.939 1.00 90.56 110 THR A N 1
ATOM 859 C CA . THR A 1 110 ? -14.745 -4.357 20.360 1.00 90.56 110 THR A CA 1
ATOM 860 C C . THR A 1 110 ? -14.805 -5.808 20.854 1.00 90.56 110 THR A C 1
ATOM 862 O O . THR A 1 110 ? -14.063 -6.179 21.769 1.00 90.56 110 THR A O 1
ATOM 865 N N . LYS A 1 111 ? -15.654 -6.644 20.247 1.00 90.12 111 LYS A N 1
ATOM 866 C CA . LYS A 1 111 ? -15.800 -8.071 20.571 1.00 90.12 111 LYS A CA 1
ATOM 867 C C . LYS A 1 111 ? -14.801 -8.976 19.831 1.00 90.12 111 LYS A C 1
ATOM 869 O O . LYS A 1 111 ? -14.776 -10.169 20.105 1.00 90.12 111 LYS A O 1
ATOM 874 N N . ARG A 1 112 ? -13.980 -8.443 18.915 1.00 86.12 112 ARG A N 1
ATOM 875 C CA . ARG A 1 112 ? -13.029 -9.201 18.070 1.00 86.12 112 ARG A CA 1
ATOM 876 C C . ARG A 1 112 ? -11.619 -9.341 18.664 1.00 86.12 112 ARG A C 1
ATOM 878 O O . ARG A 1 112 ? -10.693 -9.660 17.925 1.00 86.12 112 ARG A O 1
ATOM 885 N N . GLY A 1 113 ? -11.445 -9.088 19.962 1.00 86.69 113 GLY A N 1
ATOM 886 C CA . GLY A 1 113 ? -10.139 -9.216 20.614 1.00 86.69 113 GLY A CA 1
ATOM 887 C C . GLY A 1 113 ? -9.092 -8.267 20.019 1.00 86.69 113 GLY A C 1
ATOM 888 O O . GLY A 1 113 ? -9.389 -7.096 19.768 1.00 86.69 113 GLY A O 1
ATOM 889 N N . ASN A 1 114 ? -7.876 -8.775 19.809 1.00 90.12 114 ASN A N 1
ATOM 890 C CA . ASN A 1 114 ? -6.796 -8.034 19.156 1.00 90.12 114 ASN A CA 1
ATOM 891 C C . ASN A 1 114 ? -6.940 -8.125 17.633 1.00 90.12 114 ASN A C 1
ATOM 893 O O . ASN A 1 114 ? -6.972 -9.226 17.077 1.00 90.12 114 ASN A O 1
ATOM 897 N N . PHE A 1 115 ? -6.972 -6.983 16.948 1.00 91.81 115 PHE A N 1
ATOM 898 C CA . PHE A 1 115 ? -7.147 -6.949 15.500 1.00 91.81 115 PHE A CA 1
ATOM 899 C C . PHE A 1 115 ? -6.345 -5.846 14.809 1.00 91.81 115 PHE A C 1
ATOM 901 O O . PHE A 1 115 ? -6.001 -4.826 15.409 1.00 91.81 115 PHE A O 1
ATOM 908 N N . VAL A 1 116 ? -6.131 -6.023 13.505 1.00 94.31 116 VAL A N 1
ATOM 909 C CA . VAL A 1 116 ? -5.643 -4.981 12.594 1.00 94.31 116 VAL A CA 1
ATOM 910 C C . VAL A 1 116 ? -6.688 -4.738 11.507 1.00 94.31 116 VAL A C 1
ATOM 912 O O . VAL A 1 116 ? -7.175 -5.685 10.896 1.00 94.31 116 VAL A O 1
ATOM 915 N N . ILE A 1 117 ? -7.029 -3.478 11.248 1.00 94.62 117 ILE A N 1
ATOM 916 C CA . ILE A 1 117 ? -7.766 -3.061 10.051 1.00 94.62 117 ILE A CA 1
ATOM 917 C C . ILE A 1 117 ? -6.802 -2.303 9.144 1.00 94.62 117 ILE A C 1
ATOM 919 O O . ILE A 1 117 ? -6.197 -1.317 9.566 1.00 94.62 117 ILE A O 1
ATOM 923 N N . ILE A 1 118 ? -6.695 -2.745 7.895 1.00 95.94 118 ILE A N 1
ATOM 924 C CA . ILE A 1 118 ? -5.981 -2.056 6.828 1.00 95.94 118 ILE A CA 1
ATOM 925 C C . ILE A 1 118 ? -7.001 -1.406 5.892 1.00 95.94 118 ILE A C 1
ATOM 927 O O . ILE A 1 118 ? -7.800 -2.098 5.261 1.00 95.94 118 ILE A O 1
ATOM 931 N N . LEU A 1 119 ? -6.965 -0.076 5.799 1.00 94.75 119 LEU A N 1
ATOM 932 C CA . LEU A 1 119 ? -7.757 0.718 4.861 1.00 94.75 119 LEU A CA 1
ATOM 933 C C . LEU A 1 119 ? -6.866 1.186 3.707 1.00 94.75 119 LEU A C 1
ATOM 935 O O . LEU A 1 119 ? -6.055 2.099 3.869 1.00 94.75 119 LEU A O 1
ATOM 939 N N . ASP A 1 120 ? -7.007 0.581 2.534 1.00 94.81 120 ASP A N 1
ATOM 940 C CA . ASP A 1 120 ? -6.184 0.918 1.372 1.00 94.81 120 ASP A CA 1
ATOM 941 C C . ASP A 1 120 ? -6.893 1.920 0.453 1.00 94.81 120 ASP A C 1
ATOM 943 O O . ASP A 1 120 ? -8.009 1.668 0.008 1.00 94.81 120 ASP A O 1
ATOM 947 N N . GLY A 1 121 ? -6.246 3.048 0.150 1.00 92.06 121 GLY A N 1
ATOM 948 C CA . GLY A 1 121 ? -6.760 4.044 -0.793 1.00 92.06 121 GLY A CA 1
ATOM 949 C C . GLY A 1 121 ? -7.669 5.103 -0.168 1.00 92.06 121 GLY A C 1
ATOM 950 O O . GLY A 1 121 ? -8.574 5.610 -0.826 1.00 92.06 121 GLY A O 1
ATOM 951 N N . VAL A 1 122 ? -7.445 5.471 1.096 1.00 89.69 122 VAL A N 1
ATOM 952 C CA . VAL A 1 122 ? -8.255 6.479 1.791 1.00 89.69 122 VAL A CA 1
ATOM 953 C C . VAL A 1 122 ? -8.122 7.843 1.106 1.00 89.69 122 VAL A C 1
ATOM 955 O O . VAL A 1 122 ? -7.057 8.469 1.100 1.00 89.69 122 VAL A O 1
ATOM 958 N N . GLY A 1 123 ? -9.238 8.304 0.535 1.00 84.88 123 GLY A N 1
ATOM 959 C CA . GLY A 1 123 ? -9.407 9.646 -0.018 1.00 84.88 123 GLY A CA 1
ATOM 960 C C . GLY A 1 123 ? -9.687 10.694 1.064 1.00 84.88 123 GLY A C 1
ATOM 961 O O . GLY A 1 123 ? -9.154 10.633 2.165 1.00 84.88 123 GLY A O 1
ATOM 962 N N . ARG A 1 124 ? -10.554 11.670 0.772 1.00 77.12 124 ARG A N 1
ATOM 963 C CA . ARG A 1 124 ? -10.888 12.785 1.685 1.00 77.12 124 ARG A CA 1
ATOM 964 C C . ARG A 1 124 ? -11.984 12.435 2.707 1.00 77.12 124 ARG A C 1
ATOM 966 O O . ARG A 1 124 ? -12.900 13.227 2.908 1.00 77.12 124 ARG A O 1
ATOM 973 N N . LEU A 1 125 ? -11.921 11.251 3.313 1.00 73.38 125 LEU A N 1
ATOM 974 C CA . LEU A 1 125 ? -12.933 10.766 4.261 1.00 73.38 125 LEU A CA 1
ATOM 975 C C . LEU A 1 125 ? -12.502 10.952 5.712 1.00 73.38 125 LEU A C 1
ATOM 977 O O . LEU A 1 125 ? -11.325 10.834 6.027 1.00 73.38 125 LEU A O 1
ATOM 981 N N . PHE A 1 126 ? -13.457 11.173 6.609 1.00 70.12 126 PHE A N 1
ATOM 982 C CA . PHE A 1 126 ? -13.220 11.132 8.049 1.00 70.12 126 PHE A CA 1
ATOM 983 C C . PHE A 1 126 ? -13.650 9.774 8.602 1.00 70.12 126 PHE A C 1
ATOM 985 O O . PHE A 1 126 ? -14.837 9.467 8.641 1.00 70.12 126 PHE A O 1
ATOM 992 N N . ILE A 1 127 ? -12.688 8.940 9.010 1.00 72.50 127 ILE A N 1
ATOM 993 C CA . ILE A 1 127 ? -12.982 7.573 9.480 1.00 72.50 127 ILE A CA 1
ATOM 994 C C . ILE A 1 127 ? -13.444 7.566 10.948 1.00 72.50 127 ILE A C 1
ATOM 996 O O . ILE A 1 127 ? -13.993 6.571 11.407 1.00 72.50 127 ILE A O 1
ATOM 1000 N N . ASP A 1 128 ? -13.311 8.669 11.690 1.00 76.56 128 ASP A N 1
ATOM 1001 C CA . ASP A 1 128 ? -13.829 8.728 13.067 1.00 76.56 128 ASP A CA 1
ATOM 1002 C C . ASP A 1 128 ? -15.362 8.550 13.113 1.00 76.56 128 ASP A C 1
ATOM 1004 O O . ASP A 1 128 ? -15.885 7.938 14.040 1.00 76.56 128 ASP A O 1
ATOM 1008 N N . GLU A 1 129 ? -16.076 8.941 12.051 1.00 83.25 129 GLU A N 1
ATOM 1009 C CA . GLU A 1 129 ? -17.523 8.707 11.884 1.00 83.25 129 GLU A CA 1
ATOM 1010 C C . GLU A 1 129 ? -17.878 7.259 11.497 1.00 83.25 129 GLU A C 1
ATOM 1012 O O . GLU A 1 129 ? -19.045 6.876 11.452 1.00 83.25 129 GLU A O 1
ATOM 1017 N N . VAL A 1 130 ? -16.887 6.422 11.192 1.00 89.38 130 VAL A N 1
ATOM 1018 C CA . VAL A 1 130 ? -17.106 5.049 10.716 1.00 89.38 130 VAL A CA 1
ATOM 1019 C C . VAL A 1 130 ? -17.325 4.079 11.878 1.00 89.38 130 VAL A C 1
ATOM 1021 O O . VAL A 1 130 ? -17.951 3.039 11.690 1.00 89.38 130 VAL A O 1
ATOM 1024 N N . GLY A 1 131 ? -16.856 4.417 13.083 1.00 90.38 131 GLY A N 1
ATOM 1025 C CA . GLY A 1 131 ? -17.011 3.571 14.269 1.00 90.38 131 GLY A CA 1
ATOM 1026 C C . GLY A 1 131 ? -15.879 2.564 14.488 1.00 90.38 131 GLY A C 1
ATOM 1027 O O . GLY A 1 131 ? -16.080 1.552 15.153 1.00 90.38 131 GLY A O 1
ATOM 1028 N N . ILE A 1 132 ? -14.678 2.817 13.957 1.00 91.12 132 ILE A N 1
ATOM 1029 C CA . ILE A 1 132 ? -13.491 2.020 14.307 1.00 91.12 132 ILE A CA 1
ATOM 1030 C C . ILE A 1 132 ? -13.015 2.433 15.713 1.00 91.12 132 ILE A C 1
ATOM 1032 O O . ILE A 1 132 ? -12.785 3.624 15.935 1.00 91.12 132 ILE A O 1
ATOM 1036 N N . PRO A 1 133 ? -12.852 1.499 16.672 1.00 88.19 133 PRO A N 1
ATOM 1037 C CA . PRO A 1 133 ? -12.334 1.821 17.999 1.00 88.19 133 PRO A CA 1
ATOM 1038 C C . PRO A 1 133 ? -10.971 2.520 17.938 1.00 88.19 133 PRO A C 1
ATOM 1040 O O . PRO A 1 133 ? -10.072 2.073 17.227 1.00 88.19 133 PRO A O 1
ATOM 1043 N N . ASN A 1 134 ? -10.816 3.601 18.704 1.00 81.00 134 ASN A N 1
ATOM 1044 C CA . ASN A 1 134 ? -9.550 4.315 18.849 1.00 81.00 134 ASN A CA 1
ATOM 1045 C C . ASN A 1 134 ? -8.854 3.943 20.167 1.00 81.00 134 ASN A C 1
ATOM 1047 O O . ASN A 1 134 ? -9.534 3.595 21.130 1.00 81.00 134 ASN A O 1
ATOM 1051 N N . GLU A 1 135 ? -7.519 4.031 20.204 1.00 76.69 135 GLU A N 1
ATOM 1052 C CA . GLU A 1 135 ? -6.692 3.966 21.430 1.00 76.69 135 GLU A CA 1
ATOM 1053 C C . GLU A 1 135 ? -6.917 2.736 22.327 1.00 76.69 135 GLU A C 1
ATOM 1055 O O . GLU A 1 135 ? -6.572 2.707 23.508 1.00 76.69 135 GLU A O 1
ATOM 1060 N N . ARG A 1 136 ? -7.458 1.662 21.753 1.00 80.56 136 ARG A N 1
ATOM 1061 C CA . ARG A 1 136 ? -7.652 0.402 22.454 1.00 80.56 136 ARG A CA 1
ATOM 1062 C C . ARG A 1 136 ? -6.422 -0.480 22.294 1.00 80.56 136 ARG A C 1
ATOM 1064 O O . ARG A 1 136 ? -6.024 -0.816 21.178 1.00 80.56 136 ARG A O 1
ATOM 1071 N N . LYS A 1 137 ? -5.872 -0.937 23.421 1.00 81.19 137 LYS A N 1
ATOM 1072 C CA . LYS A 1 137 ? -4.768 -1.904 23.440 1.00 81.19 137 LYS A CA 1
ATOM 1073 C C . LYS A 1 137 ? -5.110 -3.127 22.580 1.00 81.19 137 LYS A C 1
ATOM 1075 O O . LYS A 1 137 ? -6.183 -3.710 22.727 1.00 81.19 137 LYS A O 1
ATOM 1080 N N . GLY A 1 138 ? -4.191 -3.494 21.687 1.00 84.00 138 GLY A N 1
ATOM 1081 C CA . GLY A 1 138 ? -4.348 -4.634 20.779 1.00 84.00 138 GLY A CA 1
ATOM 1082 C C . GLY A 1 138 ? -5.140 -4.351 19.497 1.00 84.00 138 GLY A C 1
ATOM 1083 O O . GLY A 1 138 ? -5.289 -5.259 18.685 1.00 84.00 138 GLY A O 1
ATOM 1084 N N . CYS A 1 139 ? -5.616 -3.120 19.283 1.00 90.94 139 CYS A N 1
ATOM 1085 C CA . CYS A 1 139 ? -6.281 -2.701 18.048 1.00 90.94 139 CYS A CA 1
ATOM 1086 C C . CYS A 1 139 ? -5.348 -1.812 17.216 1.00 90.94 139 CYS A C 1
ATOM 1088 O O . CYS A 1 139 ? -4.772 -0.855 17.737 1.00 90.94 139 CYS A O 1
ATOM 1090 N N . LYS A 1 140 ? -5.211 -2.111 15.922 1.00 94.19 140 LYS A N 1
ATOM 1091 C CA . LYS A 1 140 ? -4.420 -1.316 14.974 1.00 94.19 140 LYS A CA 1
ATOM 1092 C C . LYS A 1 140 ? -5.272 -0.882 13.790 1.00 94.19 140 LYS A C 1
ATOM 1094 O O . LYS A 1 140 ? -5.974 -1.693 13.191 1.00 94.19 140 LYS A O 1
ATOM 1099 N N . LEU A 1 141 ? -5.142 0.380 13.412 1.00 94.81 141 LEU A N 1
ATOM 1100 C CA . LEU A 1 141 ? -5.604 0.926 12.147 1.00 94.81 141 LEU A CA 1
ATOM 1101 C C . LEU A 1 141 ? -4.380 1.303 11.313 1.00 94.81 141 LEU A C 1
ATOM 1103 O O . LEU A 1 141 ? -3.586 2.152 11.716 1.00 94.81 141 LEU A O 1
ATOM 1107 N N . VAL A 1 142 ? -4.245 0.696 10.141 1.00 96.50 142 VAL A N 1
ATOM 1108 C CA . VAL A 1 142 ? -3.267 1.091 9.127 1.00 96.50 142 VAL A CA 1
ATOM 1109 C C . VAL A 1 142 ? -4.038 1.657 7.950 1.00 96.50 142 VAL A C 1
ATOM 1111 O O . VAL A 1 142 ? -4.975 1.024 7.473 1.00 96.50 142 VAL A O 1
ATOM 1114 N N . LEU A 1 143 ? -3.669 2.837 7.465 1.00 95.38 143 LEU A N 1
ATOM 1115 C CA . LEU A 1 143 ? -4.311 3.418 6.290 1.00 95.38 143 LEU A CA 1
ATOM 1116 C C . LEU A 1 143 ? -3.296 3.845 5.241 1.00 95.38 143 LEU A C 1
ATOM 1118 O O . LEU A 1 143 ? -2.249 4.390 5.583 1.00 95.38 143 LEU A O 1
ATOM 1122 N N . SER A 1 144 ? -3.624 3.631 3.967 1.00 96.69 144 SER A N 1
ATOM 1123 C CA . SER A 1 144 ? -2.883 4.208 2.849 1.00 96.69 144 SER A CA 1
ATOM 1124 C C . SER A 1 144 ? -3.630 5.395 2.249 1.00 96.69 144 SER A C 1
ATOM 1126 O O . SER A 1 144 ? -4.857 5.393 2.160 1.00 96.69 144 SER A O 1
ATOM 1128 N N . THR A 1 145 ? -2.904 6.427 1.825 1.00 95.25 145 THR A N 1
ATOM 1129 C CA . THR A 1 145 ? -3.492 7.615 1.189 1.00 95.25 145 THR A CA 1
ATOM 1130 C C . THR A 1 145 ? -2.504 8.299 0.246 1.00 95.25 145 THR A C 1
ATOM 1132 O O . THR A 1 145 ? -1.301 8.042 0.276 1.00 95.25 145 THR A O 1
ATOM 1135 N N . LEU A 1 146 ? -2.996 9.179 -0.625 1.00 95.12 146 LEU A N 1
ATOM 1136 C CA . LEU A 1 146 ? -2.138 10.053 -1.430 1.00 95.12 146 LEU A CA 1
ATOM 1137 C C . LEU A 1 146 ? -1.666 11.294 -0.658 1.00 95.12 146 LEU A C 1
ATOM 1139 O O . LEU A 1 146 ? -0.722 11.949 -1.085 1.00 95.12 146 LEU A O 1
ATOM 1143 N N . LEU A 1 147 ? -2.320 11.642 0.456 1.00 92.94 147 LEU A N 1
ATOM 1144 C CA . LEU A 1 147 ? -2.193 12.958 1.081 1.00 92.94 147 LEU A CA 1
ATOM 1145 C C . LEU A 1 147 ? -1.716 12.853 2.533 1.00 92.94 147 LEU A C 1
ATOM 1147 O O . LEU A 1 147 ? -2.438 12.332 3.378 1.00 92.94 147 LEU A O 1
ATOM 1151 N N . LEU A 1 148 ? -0.576 13.470 2.863 1.00 95.31 148 LEU A N 1
ATOM 1152 C CA . LEU A 1 148 ? -0.107 13.606 4.254 1.00 95.31 148 LEU A CA 1
ATOM 1153 C C . LEU A 1 148 ? -1.187 14.205 5.168 1.00 95.31 148 LEU A C 1
ATOM 1155 O O . LEU A 1 148 ? -1.443 13.710 6.265 1.00 95.31 148 LEU A O 1
ATOM 1159 N N . ARG A 1 149 ? -1.877 15.242 4.677 1.00 92.75 149 ARG A N 1
ATOM 1160 C CA . ARG A 1 149 ? -2.966 15.906 5.403 1.00 92.75 149 ARG A CA 1
ATOM 1161 C C . ARG A 1 149 ? -4.071 14.933 5.812 1.00 92.75 149 ARG A C 1
ATOM 1163 O O . ARG A 1 149 ? -4.727 15.156 6.823 1.00 92.75 149 ARG A O 1
ATOM 1170 N N . GLN A 1 150 ? -4.291 13.870 5.043 1.00 90.12 150 GLN A N 1
ATOM 1171 C CA . GLN A 1 150 ? -5.283 12.866 5.391 1.00 90.12 150 GLN A CA 1
ATOM 1172 C C . GLN A 1 150 ? -4.824 12.035 6.594 1.00 90.12 150 GLN A C 1
ATOM 1174 O O . GLN A 1 150 ? -5.604 11.875 7.522 1.00 90.12 150 GLN A O 1
ATOM 1179 N N . CYS A 1 151 ? -3.559 11.606 6.656 1.00 93.81 151 CYS A N 1
ATOM 1180 C CA . CYS A 1 151 ? -3.010 10.950 7.851 1.00 93.81 151 CYS A CA 1
ATOM 1181 C C . CYS A 1 151 ? -3.137 11.837 9.102 1.00 93.81 151 CYS A C 1
ATOM 1183 O O . CYS A 1 151 ? -3.544 11.363 10.158 1.00 93.81 151 CYS A O 1
ATOM 1185 N N . GLN A 1 152 ? -2.858 13.138 8.965 1.00 92.19 152 GLN A N 1
ATOM 1186 C CA . GLN A 1 152 ? -2.977 14.106 10.061 1.00 92.19 152 GLN A CA 1
ATOM 1187 C C . GLN A 1 152 ? -4.427 14.285 10.526 1.00 92.19 152 GLN A C 1
ATOM 1189 O O . GLN A 1 152 ? -4.698 14.218 11.718 1.00 92.19 152 GLN A O 1
ATOM 1194 N N . ARG A 1 153 ? -5.381 14.451 9.597 1.00 88.25 153 ARG A N 1
ATOM 1195 C CA . ARG A 1 153 ? -6.821 14.523 9.928 1.00 88.25 153 ARG A CA 1
ATOM 1196 C C . ARG A 1 153 ? -7.334 13.251 10.584 1.00 88.25 153 ARG A C 1
ATOM 1198 O O . ARG A 1 153 ? -8.310 13.308 11.318 1.00 88.25 153 ARG A O 1
ATOM 1205 N N . MET A 1 154 ? -6.693 12.126 10.285 1.00 86.75 154 MET A N 1
ATOM 1206 C CA . MET A 1 154 ? -7.016 10.833 10.863 1.00 86.75 154 MET A CA 1
ATOM 1207 C C . MET A 1 154 ? -6.342 10.574 12.209 1.00 86.75 154 MET A C 1
ATOM 1209 O O . MET A 1 154 ? -6.494 9.477 12.751 1.00 86.75 154 MET A O 1
ATOM 1213 N N . ASN A 1 155 ? -5.613 11.555 12.749 1.00 89.50 155 ASN A N 1
ATOM 1214 C CA . ASN A 1 155 ? -4.856 11.429 13.990 1.00 89.50 155 ASN A CA 1
ATOM 1215 C C . ASN A 1 155 ? -3.938 10.193 13.971 1.00 89.50 155 ASN A C 1
ATOM 1217 O O . ASN A 1 155 ? -3.818 9.477 14.964 1.00 89.50 155 ASN A O 1
ATOM 1221 N N . CYS A 1 156 ? -3.321 9.902 12.816 1.00 93.31 156 CYS A N 1
ATOM 1222 C CA . CYS A 1 156 ? -2.268 8.896 12.755 1.00 93.31 156 CYS A CA 1
ATOM 1223 C C . CYS A 1 156 ? -1.121 9.336 13.662 1.00 93.31 156 CYS A C 1
ATOM 1225 O O . CYS A 1 156 ? -0.592 10.434 13.496 1.00 93.31 156 CYS A O 1
ATOM 1227 N N . GLN A 1 157 ? -0.750 8.471 14.601 1.00 95.50 157 GLN A N 1
ATOM 1228 C CA . GLN A 1 157 ? 0.339 8.732 15.540 1.00 95.50 157 GLN A CA 1
ATOM 1229 C C . GLN A 1 157 ? 1.681 8.606 14.826 1.00 95.50 157 GLN A C 1
ATOM 1231 O O . GLN A 1 157 ? 2.554 9.449 14.983 1.00 95.50 157 GLN A O 1
ATOM 1236 N N . GLU A 1 158 ? 1.790 7.585 13.978 1.00 97.62 158 GLU A N 1
ATOM 1237 C CA . GLU A 1 158 ? 2.972 7.324 13.171 1.00 97.62 158 GLU A CA 1
ATOM 1238 C C . GLU A 1 158 ? 2.623 7.450 11.693 1.00 97.62 158 GLU A C 1
ATOM 1240 O O . GLU A 1 158 ? 1.601 6.931 11.229 1.00 97.62 158 GLU A O 1
ATOM 1245 N N . ILE A 1 159 ? 3.455 8.174 10.947 1.00 98.38 159 ILE A N 1
ATOM 1246 C CA . ILE A 1 159 ? 3.214 8.474 9.537 1.00 98.38 159 ILE A CA 1
ATOM 1247 C C . ILE A 1 159 ? 4.477 8.172 8.735 1.00 98.38 159 ILE A C 1
ATOM 1249 O O . ILE A 1 159 ? 5.535 8.740 8.992 1.00 98.38 159 ILE A O 1
ATOM 1253 N N . HIS A 1 160 ? 4.344 7.321 7.719 1.00 98.38 160 HIS A N 1
ATOM 1254 C CA . HIS A 1 160 ? 5.435 6.919 6.837 1.00 98.38 160 HIS A CA 1
ATOM 1255 C C . HIS A 1 160 ? 5.196 7.371 5.401 1.00 98.38 160 HIS A C 1
ATOM 1257 O O . HIS A 1 160 ? 4.156 7.075 4.804 1.00 98.38 160 HIS A O 1
ATOM 1263 N N . GLU A 1 161 ? 6.174 8.072 4.838 1.00 98.31 161 GLU A N 1
ATOM 1264 C CA . GLU A 1 161 ? 6.180 8.448 3.427 1.00 98.31 161 GLU A CA 1
ATOM 1265 C C . GLU A 1 161 ? 6.831 7.348 2.588 1.00 98.31 161 GLU A C 1
ATOM 1267 O O . GLU A 1 161 ? 7.988 6.984 2.800 1.00 98.31 161 GLU A O 1
ATOM 1272 N N . ILE A 1 162 ? 6.116 6.867 1.576 1.00 98.19 162 ILE A N 1
ATOM 1273 C CA . ILE A 1 162 ? 6.682 6.005 0.545 1.00 98.19 162 ILE A CA 1
ATOM 1274 C C . ILE A 1 162 ? 7.192 6.885 -0.586 1.00 98.19 162 ILE A C 1
ATOM 1276 O O . ILE A 1 162 ? 6.410 7.464 -1.343 1.00 98.19 162 ILE A O 1
ATOM 1280 N N . LYS A 1 163 ? 8.517 6.948 -0.707 1.00 97.12 163 LYS A N 1
ATOM 1281 C CA . LYS A 1 163 ? 9.207 7.688 -1.767 1.00 97.12 163 LYS A CA 1
ATOM 1282 C C . LYS A 1 163 ? 9.350 6.852 -3.043 1.00 97.12 163 LYS A C 1
ATOM 1284 O O . LYS A 1 163 ? 9.293 5.617 -2.969 1.00 97.12 163 LYS A O 1
ATOM 1289 N N . PRO A 1 164 ? 9.543 7.477 -4.214 1.00 97.25 164 PRO A N 1
ATOM 1290 C CA . PRO A 1 164 ? 9.957 6.759 -5.414 1.00 97.25 164 PRO A CA 1
ATOM 1291 C C . PRO A 1 164 ? 11.230 5.932 -5.186 1.00 97.25 164 PRO A C 1
ATOM 1293 O O . PRO A 1 164 ? 12.008 6.199 -4.268 1.00 97.25 164 PRO A O 1
ATOM 1296 N N . LEU A 1 165 ? 11.404 4.884 -5.987 1.00 96.81 165 LEU A N 1
ATOM 1297 C CA . LEU A 1 165 ? 12.621 4.079 -5.984 1.00 96.81 165 LEU A CA 1
ATOM 1298 C C . LEU A 1 165 ? 13.806 4.925 -6.452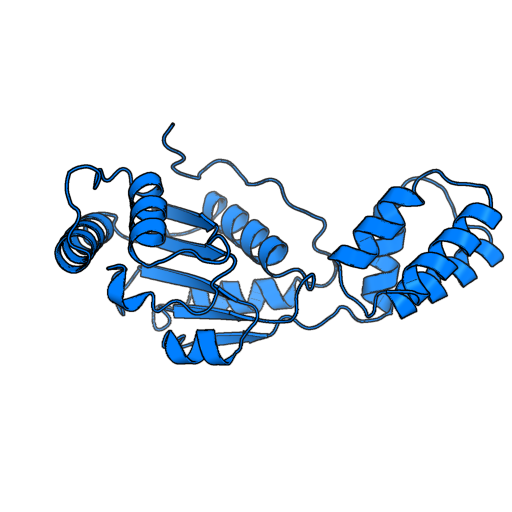 1.00 96.81 165 LEU A C 1
ATOM 1300 O O . LEU A 1 165 ? 13.666 5.783 -7.321 1.00 96.81 165 LEU A O 1
ATOM 1304 N N . SER A 1 166 ? 14.991 4.633 -5.920 1.00 96.19 166 SER A N 1
ATOM 1305 C CA . SER A 1 166 ? 16.222 5.132 -6.537 1.00 96.19 166 SER A CA 1
ATOM 1306 C C . SER A 1 166 ? 16.367 4.571 -7.953 1.00 96.19 166 SER A C 1
ATOM 1308 O O . SER A 1 166 ? 15.889 3.469 -8.230 1.00 96.19 166 SER A O 1
ATOM 1310 N N . HIS A 1 167 ? 17.087 5.277 -8.827 1.00 95.38 167 HIS A N 1
ATOM 1311 C CA . HIS A 1 167 ? 17.336 4.815 -10.197 1.00 95.38 167 HIS A CA 1
ATOM 1312 C C . HIS A 1 167 ? 17.882 3.374 -10.235 1.00 95.38 167 HIS A C 1
ATOM 1314 O O . HIS A 1 167 ? 17.391 2.539 -10.989 1.00 95.38 167 HIS A O 1
ATOM 1320 N N . LYS A 1 168 ? 18.819 3.040 -9.334 1.00 94.56 168 LYS A N 1
ATOM 1321 C CA . LYS A 1 168 ? 19.367 1.681 -9.204 1.00 94.56 168 LYS A CA 1
ATOM 1322 C C . LYS A 1 168 ? 18.281 0.635 -8.914 1.00 94.56 168 LYS A C 1
ATOM 1324 O O . LYS A 1 168 ? 18.216 -0.377 -9.601 1.00 94.56 168 LYS A O 1
ATOM 1329 N N . GLN A 1 169 ? 17.431 0.882 -7.916 1.00 95.06 169 GLN A N 1
ATOM 1330 C CA . GLN A 1 169 ? 16.342 -0.035 -7.550 1.00 95.06 169 GLN A CA 1
ATOM 1331 C C . GLN A 1 169 ? 15.281 -0.128 -8.653 1.00 95.06 169 GLN A C 1
ATOM 1333 O O . GLN A 1 169 ? 14.723 -1.194 -8.892 1.00 95.06 169 GLN A O 1
ATOM 1338 N N . ALA A 1 170 ? 14.998 0.985 -9.328 1.00 95.56 170 ALA A N 1
ATOM 1339 C CA . ALA A 1 170 ? 14.054 1.040 -10.433 1.00 95.56 170 ALA A CA 1
ATOM 1340 C C . ALA A 1 170 ? 14.533 0.194 -11.625 1.00 95.56 170 ALA A C 1
ATOM 1342 O O . ALA A 1 170 ? 13.763 -0.604 -12.160 1.00 95.56 170 ALA A O 1
ATOM 1343 N N . LEU A 1 171 ? 15.818 0.297 -11.978 1.00 93.94 171 LEU A N 1
ATOM 1344 C CA . LEU A 1 171 ? 16.438 -0.502 -13.034 1.00 93.94 171 LEU A CA 1
ATOM 1345 C C . LEU A 1 171 ? 16.467 -1.991 -12.677 1.00 93.94 171 LEU A C 1
ATOM 1347 O O . LEU A 1 171 ? 16.199 -2.842 -13.525 1.00 93.94 171 LEU A O 1
ATOM 1351 N N . GLU A 1 172 ? 16.757 -2.314 -11.418 1.00 92.56 172 GLU A N 1
ATOM 1352 C CA . GLU A 1 172 ? 16.736 -3.689 -10.921 1.00 92.56 172 GLU A CA 1
ATOM 1353 C C . GLU A 1 172 ? 15.327 -4.296 -11.001 1.00 92.56 172 GLU A C 1
ATOM 1355 O O . GLU A 1 172 ? 15.158 -5.392 -11.537 1.00 92.56 172 GLU A O 1
ATOM 1360 N N . LEU A 1 173 ? 14.302 -3.549 -10.574 1.00 93.44 173 LEU A N 1
ATOM 1361 C CA . LEU A 1 173 ? 12.898 -3.949 -10.688 1.00 93.44 173 LEU A CA 1
ATOM 1362 C C . LEU A 1 173 ? 12.483 -4.174 -12.151 1.00 93.44 173 LEU A C 1
ATOM 1364 O O . LEU A 1 173 ? 11.817 -5.165 -12.460 1.00 93.44 173 LEU A O 1
ATOM 1368 N N . PHE A 1 174 ? 12.890 -3.274 -13.050 1.00 93.00 174 PHE A N 1
ATOM 1369 C CA . PHE A 1 174 ? 12.625 -3.377 -14.484 1.00 93.00 174 PHE A CA 1
ATOM 1370 C C . PHE A 1 174 ? 13.230 -4.660 -15.070 1.00 93.00 174 PHE A C 1
ATOM 1372 O O . PHE A 1 174 ? 12.522 -5.471 -15.667 1.00 93.00 174 PHE A O 1
ATOM 1379 N N . LYS A 1 175 ? 14.526 -4.898 -14.825 1.00 90.31 175 LYS A N 1
ATOM 1380 C CA . LYS A 1 175 ? 15.248 -6.090 -15.299 1.00 90.31 175 LYS A CA 1
ATOM 1381 C C . LYS A 1 175 ? 14.659 -7.379 -14.730 1.00 90.31 175 LYS A C 1
ATOM 1383 O O . LYS A 1 175 ? 14.453 -8.336 -15.473 1.00 90.31 175 LYS A O 1
ATOM 1388 N N . GLN A 1 176 ? 14.312 -7.395 -13.444 1.00 89.56 176 GLN A N 1
ATOM 1389 C CA . GLN A 1 176 ? 13.674 -8.549 -12.816 1.00 89.56 176 GLN A CA 1
ATOM 1390 C C . GLN A 1 176 ? 12.322 -8.876 -13.463 1.00 89.56 176 GLN A C 1
ATOM 1392 O O . GLN A 1 176 ? 11.993 -10.047 -13.662 1.00 89.56 176 GLN A O 1
ATOM 1397 N N . LYS A 1 177 ? 11.533 -7.864 -13.830 1.00 90.31 177 LYS A N 1
ATOM 1398 C CA . LYS A 1 177 ? 10.232 -8.073 -14.472 1.00 90.31 177 LYS A CA 1
ATOM 1399 C C . LYS A 1 177 ? 10.339 -8.668 -15.887 1.00 90.31 177 LYS A C 1
ATOM 1401 O O . LYS A 1 177 ? 9.426 -9.381 -16.303 1.00 90.31 177 LYS A O 1
ATOM 1406 N N . LEU A 1 178 ? 11.455 -8.459 -16.586 1.00 87.50 178 LEU A N 1
ATOM 1407 C CA . LEU A 1 178 ? 11.723 -9.026 -17.917 1.00 87.50 178 LEU A CA 1
ATOM 1408 C C . LEU A 1 178 ? 12.142 -10.519 -17.912 1.00 87.50 178 LEU A C 1
ATOM 1410 O O . LEU A 1 178 ? 12.231 -11.119 -18.980 1.00 87.50 178 LEU A O 1
ATOM 1414 N N . SER A 1 179 ? 12.423 -11.117 -16.745 1.00 69.94 179 SER A N 1
ATOM 1415 C CA . SER A 1 179 ? 13.291 -12.305 -16.571 1.00 69.94 179 SER A CA 1
ATOM 1416 C C . SER A 1 179 ? 13.030 -13.548 -17.441 1.00 69.94 179 SER A C 1
ATOM 1418 O O . SER A 1 179 ? 11.981 -14.184 -17.349 1.00 69.94 179 SER A O 1
ATOM 1420 N N . ASN A 1 180 ? 14.076 -13.934 -18.189 1.00 56.06 180 ASN A N 1
ATOM 1421 C CA . ASN A 1 180 ? 14.855 -15.196 -18.099 1.00 56.06 180 ASN A CA 1
ATOM 1422 C C . ASN A 1 180 ? 16.004 -15.227 -19.139 1.00 56.06 180 ASN A C 1
ATOM 1424 O O . ASN A 1 180 ? 16.717 -16.222 -19.253 1.00 56.06 180 ASN A O 1
ATOM 1428 N N . ARG A 1 181 ? 16.178 -14.167 -19.941 1.00 52.84 181 ARG A N 1
ATOM 1429 C CA . ARG A 1 181 ? 17.245 -14.090 -20.943 1.00 52.84 181 ARG A CA 1
ATOM 1430 C C . ARG A 1 181 ? 18.513 -13.481 -20.356 1.00 52.84 181 ARG A C 1
ATOM 1432 O O . ARG A 1 181 ? 18.468 -12.447 -19.691 1.00 52.84 181 ARG A O 1
ATOM 1439 N N . ASN A 1 182 ? 19.632 -14.147 -20.633 1.00 55.34 182 ASN A N 1
ATOM 1440 C CA . ASN A 1 182 ? 20.972 -13.599 -20.472 1.00 55.34 182 ASN A CA 1
ATOM 1441 C C . ASN A 1 182 ? 21.047 -12.240 -21.176 1.00 55.34 182 ASN A C 1
ATOM 1443 O O . ASN A 1 182 ? 20.590 -12.136 -22.310 1.00 55.34 182 ASN A O 1
ATOM 1447 N N . THR A 1 183 ? 21.600 -11.251 -20.467 1.00 67.31 183 THR A N 1
ATOM 1448 C CA . THR A 1 183 ? 22.148 -9.969 -20.953 1.00 67.31 183 THR A CA 1
ATOM 1449 C C . THR A 1 183 ? 21.447 -9.356 -22.171 1.00 67.31 183 THR A C 1
ATOM 1451 O O . THR A 1 183 ? 21.639 -9.798 -23.304 1.00 67.31 183 THR A O 1
ATOM 1454 N N . LEU A 1 184 ? 20.697 -8.276 -21.941 1.00 73.69 184 LEU A N 1
ATOM 1455 C CA . LEU A 1 184 ? 20.251 -7.383 -23.010 1.00 73.69 184 LEU A CA 1
ATOM 1456 C C . LEU A 1 184 ? 21.468 -6.911 -23.832 1.00 73.69 184 LEU A C 1
ATOM 1458 O O . LEU A 1 184 ? 22.563 -6.747 -23.294 1.00 73.69 184 LEU A O 1
ATOM 1462 N N . GLY A 1 185 ? 21.290 -6.687 -25.137 1.00 84.00 185 GLY A N 1
ATOM 1463 C CA . GLY A 1 185 ? 22.330 -6.045 -25.944 1.00 84.00 185 GLY A CA 1
ATOM 1464 C C . GLY A 1 185 ? 22.597 -4.618 -25.452 1.00 84.00 185 GLY A C 1
ATOM 1465 O O . GLY A 1 185 ? 21.681 -3.963 -24.959 1.00 84.00 185 GLY A O 1
ATOM 1466 N N . LEU A 1 186 ? 23.825 -4.116 -25.629 1.00 87.00 186 LEU A N 1
ATOM 1467 C CA . LEU A 1 186 ? 24.255 -2.792 -25.138 1.00 87.00 186 LEU A CA 1
ATOM 1468 C C . LEU A 1 186 ? 23.292 -1.654 -25.517 1.00 87.00 186 LEU A C 1
ATOM 1470 O O . LEU A 1 186 ? 23.037 -0.753 -24.722 1.00 87.00 186 LEU A O 1
ATOM 1474 N N . GLU A 1 187 ? 22.740 -1.684 -26.733 1.00 90.00 187 GLU A N 1
ATOM 1475 C CA . GLU A 1 187 ? 21.785 -0.665 -27.171 1.00 90.00 187 GLU A CA 1
ATOM 1476 C C . GLU A 1 187 ? 20.449 -0.761 -26.420 1.00 90.00 187 GLU A C 1
ATOM 1478 O O . GLU A 1 187 ? 19.916 0.254 -25.972 1.00 90.00 187 GLU A O 1
ATOM 1483 N N . THR A 1 188 ? 19.933 -1.976 -26.236 1.00 91.12 188 THR A N 1
ATOM 1484 C CA . THR A 1 188 ? 18.710 -2.235 -25.470 1.00 91.12 188 THR A CA 1
ATOM 1485 C C . THR A 1 188 ? 18.884 -1.855 -24.002 1.00 91.12 188 THR A C 1
ATOM 1487 O O . THR A 1 188 ? 17.970 -1.283 -23.414 1.00 91.12 188 THR A O 1
ATOM 1490 N N . GLU A 1 189 ? 20.060 -2.106 -23.415 1.00 90.88 189 GLU A N 1
ATOM 1491 C CA . GLU A 1 189 ? 20.388 -1.655 -22.057 1.00 90.88 189 GLU A CA 1
ATOM 1492 C C . GLU A 1 189 ? 20.323 -0.133 -21.936 1.00 90.88 189 GLU A C 1
ATOM 1494 O O . GLU A 1 189 ? 19.688 0.373 -21.012 1.00 90.88 189 GLU A O 1
ATOM 1499 N N . ARG A 1 190 ? 20.881 0.598 -22.908 1.00 93.94 190 ARG A N 1
ATOM 1500 C CA . ARG A 1 190 ? 20.823 2.065 -22.922 1.00 93.94 190 ARG A CA 1
ATOM 1501 C C . ARG A 1 190 ? 19.388 2.589 -23.001 1.00 93.94 190 ARG A C 1
ATOM 1503 O O . ARG A 1 190 ? 19.052 3.553 -22.321 1.00 93.94 190 ARG A O 1
ATOM 1510 N N . ILE A 1 191 ? 18.535 1.964 -23.815 1.00 94.94 191 ILE A N 1
ATOM 1511 C CA . ILE A 1 191 ? 17.116 2.346 -23.906 1.00 94.94 191 ILE A CA 1
ATOM 1512 C C . ILE A 1 191 ? 16.377 1.996 -22.609 1.00 94.94 191 ILE A C 1
ATOM 1514 O O . ILE A 1 191 ? 15.555 2.782 -22.147 1.00 94.94 191 ILE A O 1
ATOM 1518 N N . ALA A 1 192 ? 16.675 0.849 -21.995 1.00 93.81 192 ALA A N 1
ATOM 1519 C CA . ALA A 1 192 ? 16.081 0.449 -20.722 1.00 93.81 192 ALA A CA 1
ATOM 1520 C C . ALA A 1 192 ? 16.381 1.461 -19.605 1.00 93.81 192 ALA A C 1
ATOM 1522 O O . ALA A 1 192 ? 15.481 1.809 -18.843 1.00 93.81 192 ALA A O 1
ATOM 1523 N N . GLU A 1 193 ? 17.619 1.956 -19.523 1.00 95.38 193 GLU A N 1
ATOM 1524 C CA . GLU A 1 193 ? 18.004 2.994 -18.559 1.00 95.38 193 GLU A CA 1
ATOM 1525 C C . GLU A 1 193 ? 17.220 4.293 -18.768 1.00 95.38 193 GLU A C 1
ATOM 1527 O O . GLU A 1 193 ? 16.685 4.833 -17.801 1.00 95.38 193 GLU A O 1
ATOM 1532 N N . GLN A 1 194 ? 17.067 4.735 -20.022 1.00 96.62 194 GLN A N 1
ATOM 1533 C CA . GLN A 1 194 ? 16.263 5.915 -20.363 1.00 96.62 194 GLN A CA 1
ATOM 1534 C C . GLN A 1 194 ? 14.788 5.723 -19.993 1.00 96.62 194 GLN A C 1
ATOM 1536 O O . GLN A 1 194 ? 14.200 6.573 -19.341 1.00 96.62 194 GLN A O 1
ATOM 1541 N N . ILE A 1 195 ? 14.194 4.572 -20.323 1.00 96.31 195 ILE A N 1
ATOM 1542 C CA . ILE A 1 195 ? 12.810 4.252 -19.936 1.00 96.31 195 ILE A CA 1
ATOM 1543 C C . ILE A 1 195 ? 12.631 4.342 -18.416 1.00 96.31 195 ILE A C 1
ATOM 1545 O O . ILE A 1 195 ? 11.629 4.867 -17.932 1.00 96.31 195 ILE A O 1
ATOM 1549 N N . VAL A 1 196 ? 13.581 3.799 -17.653 1.00 95.94 196 VAL A N 1
ATOM 1550 C CA . VAL A 1 196 ? 13.532 3.793 -16.187 1.00 95.94 196 VAL A CA 1
ATOM 1551 C C . VAL A 1 196 ? 13.666 5.201 -15.610 1.00 95.94 196 VAL A C 1
ATOM 1553 O O . VAL A 1 196 ? 13.007 5.501 -14.612 1.00 95.94 196 VAL A O 1
ATOM 1556 N N . GLU A 1 197 ? 14.492 6.048 -16.222 1.00 96.56 197 GLU A N 1
ATOM 1557 C CA . GLU A 1 197 ? 14.613 7.465 -15.874 1.00 96.56 197 GLU A CA 1
ATOM 1558 C C . GLU A 1 197 ? 13.27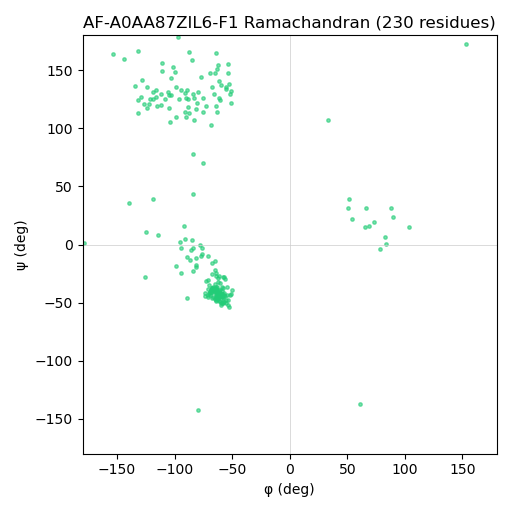5 8.194 -16.056 1.00 96.56 197 GLU A C 1
ATOM 1560 O O . GLU A 1 197 ? 12.783 8.798 -15.103 1.00 96.56 197 GLU A O 1
ATOM 1565 N N . GLU A 1 198 ? 12.622 8.012 -17.206 1.00 96.44 198 GLU A N 1
ATOM 1566 C CA . GLU A 1 198 ? 11.305 8.595 -17.509 1.00 96.44 198 GLU A CA 1
ATOM 1567 C C . GLU A 1 198 ? 10.183 8.063 -16.595 1.00 96.44 198 GLU A C 1
ATOM 1569 O O . GLU A 1 198 ? 9.181 8.729 -16.364 1.00 96.44 198 GLU A O 1
ATOM 1574 N N . CYS A 1 199 ? 10.335 6.866 -16.018 1.00 95.56 199 CYS A N 1
ATOM 1575 C CA . CYS A 1 199 ? 9.369 6.323 -15.057 1.00 95.56 199 CYS A CA 1
ATOM 1576 C C . CYS A 1 199 ? 9.462 6.955 -13.651 1.00 95.56 199 CYS A C 1
ATOM 1578 O O . CYS A 1 199 ? 8.706 6.551 -12.759 1.00 95.56 199 CYS A O 1
ATOM 1580 N N . GLU A 1 200 ? 10.415 7.864 -13.413 1.00 95.50 200 GLU A N 1
ATOM 1581 C CA . GLU A 1 200 ? 10.608 8.612 -12.160 1.00 95.50 200 GLU A CA 1
ATOM 1582 C C . GLU A 1 200 ? 10.651 7.733 -10.892 1.00 95.50 200 GLU A C 1
ATOM 1584 O O . GLU A 1 200 ? 10.207 8.115 -9.807 1.00 95.50 200 GLU A O 1
ATOM 1589 N N . GLY A 1 201 ? 11.149 6.499 -11.012 1.00 95.75 201 GLY A N 1
ATOM 1590 C CA . GLY A 1 201 ? 11.230 5.564 -9.887 1.00 95.75 201 GLY A CA 1
ATOM 1591 C C . GLY A 1 201 ? 9.874 5.049 -9.379 1.00 95.75 201 GLY A C 1
ATOM 1592 O O . GLY A 1 201 ? 9.800 4.503 -8.274 1.00 95.75 201 GLY A O 1
ATOM 1593 N N . LEU A 1 202 ? 8.786 5.200 -10.137 1.00 96.44 202 LEU A N 1
ATOM 1594 C CA . LEU A 1 202 ? 7.450 4.744 -9.752 1.00 96.44 202 LEU A CA 1
ATOM 1595 C C . LEU A 1 202 ? 7.207 3.281 -10.177 1.00 96.44 202 LEU A C 1
ATOM 1597 O O . LEU A 1 202 ? 7.068 3.007 -11.372 1.00 96.44 202 LEU A O 1
ATOM 1601 N N . PRO A 1 203 ? 7.070 2.328 -9.228 1.00 95.88 203 PRO A N 1
ATOM 1602 C CA . PRO A 1 203 ? 6.938 0.903 -9.546 1.00 95.88 203 PRO A CA 1
ATOM 1603 C C . PRO A 1 203 ? 5.810 0.561 -10.521 1.00 95.88 203 PRO A C 1
ATOM 1605 O O . PRO A 1 203 ? 5.981 -0.327 -11.348 1.00 95.88 203 PRO A O 1
ATOM 1608 N N . LEU A 1 204 ? 4.670 1.257 -10.444 1.00 94.38 204 LEU A N 1
ATOM 1609 C CA . LEU A 1 204 ? 3.540 1.014 -11.346 1.00 94.38 204 LEU A CA 1
ATOM 1610 C C . LEU A 1 204 ? 3.933 1.191 -12.820 1.00 94.38 204 LEU A C 1
ATOM 1612 O O . LEU A 1 204 ? 3.644 0.321 -13.636 1.00 94.38 204 LEU A O 1
ATOM 1616 N N . TRP A 1 205 ? 4.601 2.295 -13.152 1.00 94.81 205 TRP A N 1
ATOM 1617 C CA . TRP A 1 205 ? 4.998 2.602 -14.526 1.00 94.81 205 TRP A CA 1
ATOM 1618 C C . TRP A 1 205 ? 6.116 1.675 -14.998 1.00 94.81 205 TRP A C 1
ATOM 1620 O O . TRP A 1 205 ? 5.994 1.063 -16.057 1.00 94.81 205 TRP A O 1
ATOM 1630 N N . ILE A 1 206 ? 7.127 1.469 -14.148 1.00 95.38 206 ILE A N 1
ATOM 1631 C CA . ILE A 1 206 ? 8.253 0.559 -14.406 1.00 95.38 206 ILE A CA 1
ATOM 1632 C C . ILE A 1 206 ? 7.744 -0.840 -14.766 1.00 95.38 206 ILE A C 1
ATOM 1634 O O . ILE A 1 206 ? 8.125 -1.404 -15.791 1.00 95.38 206 ILE A O 1
ATOM 1638 N N . LEU A 1 207 ? 6.864 -1.403 -13.932 1.00 93.94 207 LEU A N 1
ATOM 1639 C CA . LEU A 1 207 ? 6.346 -2.753 -14.129 1.00 93.94 207 LEU A CA 1
ATOM 1640 C C . LEU A 1 207 ? 5.462 -2.854 -15.371 1.00 93.94 207 LEU A C 1
ATOM 1642 O O . LEU A 1 207 ? 5.539 -3.870 -16.052 1.00 93.94 207 LEU A O 1
ATOM 1646 N N . ASN A 1 208 ? 4.659 -1.832 -15.677 1.00 93.88 208 ASN A N 1
ATOM 1647 C CA . ASN A 1 208 ? 3.811 -1.822 -16.871 1.00 93.88 208 ASN A CA 1
ATOM 1648 C C . ASN A 1 208 ? 4.648 -1.838 -18.156 1.00 93.88 208 ASN A C 1
ATOM 1650 O O . ASN A 1 208 ? 4.393 -2.644 -19.050 1.00 93.88 208 ASN A O 1
ATOM 1654 N N . VAL A 1 209 ? 5.667 -0.977 -18.242 1.00 94.94 209 VAL A N 1
ATOM 1655 C CA . VAL A 1 209 ? 6.524 -0.897 -19.433 1.00 94.94 209 VAL A CA 1
ATOM 1656 C C . VAL A 1 209 ? 7.378 -2.159 -19.569 1.00 94.94 209 VAL A C 1
ATOM 1658 O O . VAL A 1 209 ? 7.472 -2.715 -20.663 1.00 94.94 209 VAL A O 1
ATOM 1661 N N . ALA A 1 210 ? 7.931 -2.667 -18.464 1.00 93.50 210 ALA A N 1
ATOM 1662 C CA . ALA A 1 210 ? 8.674 -3.925 -18.466 1.00 93.50 210 ALA A CA 1
ATOM 1663 C C . ALA A 1 210 ? 7.800 -5.119 -18.880 1.00 93.50 210 ALA A C 1
ATOM 1665 O O . ALA A 1 210 ? 8.249 -5.977 -19.631 1.00 93.50 210 ALA A O 1
ATOM 1666 N N . ASP A 1 211 ? 6.545 -5.188 -18.423 1.00 92.00 211 ASP A N 1
ATOM 1667 C CA . ASP A 1 211 ? 5.629 -6.277 -18.786 1.00 92.00 211 ASP A CA 1
ATOM 1668 C C . ASP A 1 211 ? 5.329 -6.299 -20.291 1.00 92.00 211 ASP A C 1
ATOM 1670 O O . ASP A 1 211 ? 5.267 -7.381 -20.875 1.00 92.00 211 ASP A O 1
ATOM 1674 N N . ARG A 1 212 ? 5.226 -5.116 -20.914 1.00 92.31 212 ARG A N 1
ATOM 1675 C CA . ARG A 1 212 ? 5.054 -4.952 -22.363 1.00 92.31 212 ARG A CA 1
ATOM 1676 C C . ARG A 1 212 ? 6.292 -5.355 -23.162 1.00 92.31 212 ARG A C 1
ATOM 1678 O O . ARG A 1 212 ? 6.152 -5.965 -24.211 1.00 92.31 212 ARG A O 1
ATOM 1685 N N . LEU A 1 213 ? 7.485 -5.013 -22.677 1.00 92.94 213 LEU A N 1
ATOM 1686 C CA . LEU A 1 213 ? 8.756 -5.309 -23.355 1.00 92.94 213 LEU A CA 1
ATOM 1687 C C . LEU A 1 213 ? 9.290 -6.719 -23.069 1.00 92.94 213 LEU A C 1
ATOM 1689 O O . LEU A 1 213 ? 10.316 -7.141 -23.605 1.00 92.94 213 LEU A O 1
ATOM 1693 N N . ARG A 1 214 ? 8.608 -7.478 -22.214 1.00 89.88 214 ARG A N 1
ATOM 1694 C CA . ARG A 1 214 ? 8.998 -8.842 -21.874 1.00 89.88 214 ARG A CA 1
ATOM 1695 C C . ARG A 1 214 ? 8.915 -9.745 -23.105 1.00 89.88 214 ARG A C 1
ATOM 1697 O O . ARG A 1 214 ? 7.838 -9.983 -23.640 1.00 89.88 214 ARG A O 1
ATOM 1704 N N . GLY A 1 215 ? 10.058 -10.315 -23.485 1.00 87.06 215 GLY A N 1
ATOM 1705 C CA . GLY A 1 215 ? 10.180 -11.207 -24.643 1.00 87.06 215 GLY A CA 1
ATOM 1706 C C . GLY A 1 215 ? 10.325 -10.488 -25.988 1.00 87.06 215 GLY A C 1
ATOM 1707 O O . GLY A 1 215 ? 10.327 -11.161 -27.014 1.00 87.06 215 GLY A O 1
ATOM 1708 N N . VAL A 1 216 ? 10.460 -9.159 -25.983 1.00 89.69 216 VAL A N 1
ATOM 1709 C CA . VAL A 1 216 ? 10.637 -8.342 -27.187 1.00 89.69 216 VAL A CA 1
ATOM 1710 C C . VAL A 1 216 ? 12.119 -8.218 -27.532 1.00 89.69 216 VAL A C 1
ATOM 1712 O O . VAL A 1 216 ? 12.894 -7.644 -26.764 1.00 89.69 216 VAL A O 1
ATOM 1715 N N . ASP A 1 217 ? 12.491 -8.710 -28.714 1.00 87.50 217 ASP A N 1
ATOM 1716 C CA . ASP A 1 217 ? 13.858 -8.625 -29.248 1.00 87.50 217 ASP A CA 1
ATOM 1717 C C . ASP A 1 217 ? 14.046 -7.468 -30.254 1.00 87.50 217 ASP A C 1
ATOM 1719 O O . ASP A 1 217 ? 15.180 -7.061 -30.510 1.00 87.50 217 ASP A O 1
ATOM 1723 N N . ASP A 1 218 ? 12.966 -6.916 -30.826 1.00 91.56 218 ASP A N 1
ATOM 1724 C CA . ASP A 1 218 ? 13.051 -5.817 -31.800 1.00 91.56 218 ASP A CA 1
ATOM 1725 C C . ASP A 1 218 ? 13.370 -4.486 -31.111 1.00 91.56 218 ASP A C 1
ATOM 1727 O O . ASP A 1 218 ? 12.557 -3.915 -30.383 1.00 91.56 218 ASP A O 1
ATOM 1731 N N . ILE A 1 219 ? 14.553 -3.943 -31.398 1.00 92.38 219 ILE A N 1
ATOM 1732 C CA . ILE A 1 219 ? 15.017 -2.662 -30.863 1.00 92.38 219 ILE A CA 1
ATOM 1733 C C . ILE A 1 219 ? 14.083 -1.487 -31.194 1.00 92.38 219 ILE A C 1
ATOM 1735 O O . ILE A 1 219 ? 14.016 -0.517 -30.438 1.00 92.38 219 ILE A O 1
ATOM 1739 N N . ASN A 1 220 ? 13.341 -1.544 -32.301 1.00 95.19 220 ASN A N 1
ATOM 1740 C CA . ASN A 1 220 ? 12.407 -0.480 -32.660 1.00 95.19 220 ASN A CA 1
ATOM 1741 C C . ASN A 1 220 ? 11.201 -0.449 -31.720 1.00 95.19 220 ASN A C 1
ATOM 1743 O O . ASN A 1 220 ? 10.749 0.636 -31.362 1.00 95.19 220 ASN A O 1
ATOM 1747 N N . GLU A 1 221 ? 10.733 -1.604 -31.242 1.00 94.88 221 GLU A N 1
ATOM 1748 C CA . GLU A 1 221 ? 9.687 -1.661 -30.216 1.00 94.88 221 GLU A CA 1
ATOM 1749 C C . GLU A 1 221 ? 10.164 -1.053 -28.890 1.00 94.88 221 GLU A C 1
ATOM 1751 O O . GLU A 1 221 ? 9.415 -0.326 -28.236 1.00 94.88 221 GLU A O 1
ATOM 1756 N N . TRP A 1 222 ? 11.437 -1.247 -28.532 1.00 95.69 222 TRP A N 1
ATOM 1757 C CA . TRP A 1 222 ? 12.051 -0.588 -27.375 1.00 95.69 222 TRP A CA 1
ATOM 1758 C C . TRP A 1 222 ? 12.108 0.941 -27.532 1.00 95.69 222 TRP A C 1
ATOM 1760 O O . TRP A 1 222 ? 11.747 1.669 -26.606 1.00 95.69 222 TRP A O 1
ATOM 1770 N N . ARG A 1 223 ? 12.500 1.453 -28.708 1.00 95.25 223 ARG A N 1
ATOM 1771 C CA . ARG A 1 223 ? 12.498 2.905 -29.000 1.00 95.25 223 ARG A CA 1
ATOM 1772 C C . ARG A 1 223 ? 11.087 3.502 -28.985 1.00 95.25 223 ARG A C 1
ATOM 1774 O O . ARG A 1 223 ? 10.894 4.616 -28.493 1.00 95.25 223 ARG A O 1
ATOM 1781 N N . ASN A 1 224 ? 10.105 2.762 -29.496 1.00 94.88 224 ASN A N 1
ATOM 1782 C CA . ASN A 1 224 ? 8.700 3.162 -29.448 1.00 94.88 224 ASN A CA 1
ATOM 1783 C C . ASN A 1 224 ? 8.213 3.235 -27.999 1.00 94.88 224 ASN A C 1
ATOM 1785 O O . ASN A 1 224 ? 7.629 4.241 -27.603 1.00 94.88 224 ASN A O 1
ATOM 1789 N N . ALA A 1 225 ? 8.530 2.224 -27.185 1.00 94.44 225 ALA A N 1
ATOM 1790 C CA . ALA A 1 225 ? 8.177 2.213 -25.773 1.00 94.44 225 ALA A CA 1
ATOM 1791 C C . ALA A 1 225 ? 8.769 3.409 -25.016 1.00 94.44 225 ALA A C 1
ATOM 1793 O O . ALA A 1 225 ? 8.044 4.025 -24.241 1.00 94.44 225 ALA A O 1
ATOM 1794 N N . LEU A 1 226 ? 10.031 3.770 -25.270 1.00 95.38 226 LEU A N 1
ATOM 1795 C CA . LEU A 1 226 ? 10.635 4.984 -24.713 1.00 95.38 226 LEU A CA 1
ATOM 1796 C C . LEU A 1 226 ? 9.854 6.240 -25.118 1.00 95.38 226 LEU A C 1
ATOM 1798 O O . LEU A 1 226 ? 9.453 7.018 -24.261 1.00 95.38 226 LEU A O 1
ATOM 1802 N N . THR A 1 227 ? 9.571 6.395 -26.414 1.00 92.88 227 THR A N 1
ATOM 1803 C CA . THR A 1 227 ? 8.841 7.560 -26.944 1.00 92.88 227 THR A CA 1
ATOM 1804 C C . THR A 1 227 ? 7.457 7.715 -26.314 1.00 92.88 227 THR A C 1
ATOM 1806 O O . THR A 1 227 ? 6.984 8.831 -26.113 1.00 92.88 227 THR A O 1
ATOM 1809 N N . GLU A 1 228 ? 6.780 6.606 -26.029 1.00 89.62 228 GLU A N 1
ATOM 1810 C CA . GLU A 1 228 ? 5.469 6.619 -25.385 1.00 89.62 228 GLU A CA 1
ATOM 1811 C C . GLU A 1 228 ? 5.536 7.022 -23.914 1.00 89.62 228 GLU A C 1
ATOM 1813 O O . GLU A 1 228 ? 4.655 7.751 -23.470 1.00 89.62 228 GLU A O 1
ATOM 1818 N N . VAL A 1 229 ? 6.558 6.583 -23.172 1.00 89.19 229 VAL A N 1
ATOM 1819 C CA . VAL A 1 229 ? 6.718 6.944 -21.753 1.00 89.19 229 VAL A CA 1
ATOM 1820 C C . VAL A 1 229 ? 7.048 8.431 -21.605 1.00 89.19 229 VAL A C 1
ATOM 1822 O O . VAL A 1 229 ? 6.446 9.084 -20.765 1.00 89.19 229 VAL A O 1
ATOM 1825 N N . THR A 1 230 ? 7.884 8.997 -22.482 1.00 82.94 230 THR A N 1
ATOM 1826 C CA . THR A 1 230 ? 8.241 10.434 -22.474 1.00 82.94 230 THR A CA 1
ATOM 1827 C C . THR A 1 230 ? 7.063 11.377 -22.776 1.00 82.94 230 THR A C 1
ATOM 1829 O O . THR A 1 230 ? 7.163 12.589 -22.602 1.00 82.94 230 THR A O 1
ATOM 1832 N N . ARG A 1 231 ? 5.937 10.865 -23.291 1.00 68.75 231 ARG A N 1
ATOM 1833 C CA . ARG A 1 231 ? 4.758 11.676 -23.659 1.00 68.75 231 ARG A CA 1
ATOM 1834 C C . ARG A 1 231 ? 3.695 11.774 -22.558 1.00 68.75 231 ARG A C 1
ATOM 1836 O O . ARG A 1 231 ? 2.675 12.425 -22.797 1.00 68.75 231 ARG A O 1
ATOM 1843 N N . VAL A 1 232 ? 3.888 11.095 -21.428 1.00 56.91 232 VAL A N 1
ATOM 1844 C CA . VAL A 1 232 ? 2.941 11.022 -20.297 1.00 56.91 232 VAL A CA 1
ATOM 1845 C C . VAL A 1 232 ? 3.301 12.054 -19.239 1.00 56.91 232 VAL A C 1
ATOM 1847 O O . VAL A 1 232 ? 2.349 12.649 -18.685 1.00 56.91 232 VAL A O 1
#

Nearest PDB structures (foldseek):
  8bv0-assembly2_C  TM=8.365E-01  e=5.867E-13  Solanum lycopersicum
  8xuq-assembly1_G  TM=8.035E-01  e=7.829E-13  Solanum lycopersicum
  9cc9-assembly1_L  TM=7.532E-01  e=5.258E-12  Nicotiana benthamiana
  7jlv-assembly1_A  TM=7.804E-01  e=3.005E-09  Nicotiana benthamiana
  7dfv-assembly1_B  TM=7.560E-01  e=1.697E-08  Arabidopsis thaliana

Secondary structure (DSSP, 8-state):
----S-SPPP----TT-HHHHHHHHHHHH-TT--EEEEE-STTSSHHHHHHHHHHHHHHH-S-SEEEEEE--TT--HHHHHHHHHHHHT---TT---HHHHHHHHHHHHHTS-SEEEEEEEE-S--GGGGTPPPS-TTEEEEEEES-HHHHHHTT-SEEEE-PPPPHHHHHHHHHHHT-SSS---HHHHHHHHHHHHHTTT-HHHHHHHHHHHTT---HHHHHHHHHHHTT-

Foldseek 3Di:
DACQPLDQDDADDDFPCVVVLVQVVVLLPDQQFAEEEEAAAPLLCPVRSVSVVLNCCSPDNPAPGEFEFEDDPPDALVNRLVRLCSNLVHDCPVPDDLQVSLVSSLVSQVVRAAYEYEYEADDPYACVSNNHDPSDGRHHYYYYYHDPVSCVSNVRPHYHYRDAADLVRLLVLLDVLLDDDDDDPPLLSVLSSLQSVLCVRRNRSSNVLSPVCRPPPDVVVSVVSSVVSNVD

pLDDT: mean 88.88, std 11.43, range [29.02, 98.38]

Radius of gyration: 20.44 Å; Cα contacts (8 Å, |Δi|>4): 378; chains: 1; bounding box: 56×33×56 Å

Organism: Ficus carica (NCBI:txid3494)

Mean predicted aligned error: 5.76 Å